Protein AF-A0A816EIJ2-F1 (afdb_monomer)

Sequence (255 aa):
MSIVKSSKNKDQILLSGYRYRRANESQIIWRCCRNDCASRSFYSPWFNSEKTYYYQATAQSNRIYTTGTVTLGSTTTDNYSYGNKLTDMDVPNIIYNSIYNGKLPNDPNSIYLMLSSPDVMESSSPGASFCSQYCGYHTYFSVGSTIYIYGFIENPLNCMDGCAVYNYNVSPNSDVGIDAMLSPIAHELVEAKSDPYLDAWGDSNGEENADKCAYTYGTLYRLSNGAHYNMVVGGSAYLIQRNWDANLQQCAVSA

Solvent-accessible surface area (backbone atoms only — not comparable to full-atom values): 14789 Å² total; per-residue (Å²): 140,67,67,54,59,74,78,82,99,52,55,42,55,20,51,75,87,42,49,30,35,43,90,63,80,38,47,27,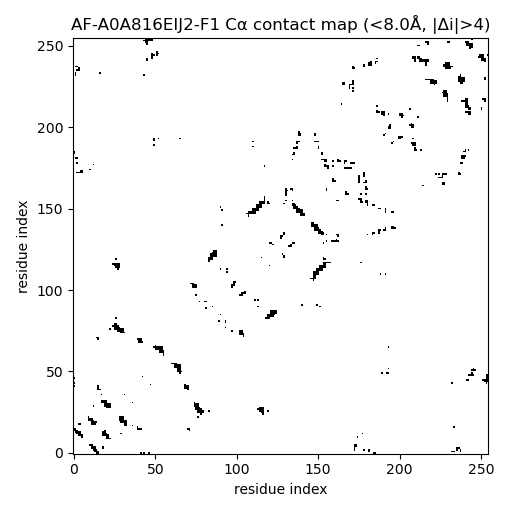57,40,39,74,74,58,102,70,79,72,94,48,80,62,84,52,37,50,70,42,28,59,55,53,45,59,51,54,96,43,100,86,46,73,74,48,54,50,76,89,62,83,60,83,77,75,63,50,67,44,80,44,90,71,51,54,60,34,43,85,64,46,58,60,47,56,51,49,52,33,30,76,72,64,55,30,76,89,54,63,90,45,75,50,73,46,34,38,21,65,78,36,43,78,75,53,61,94,88,58,45,80,41,78,74,36,50,44,47,54,49,63,52,72,60,91,94,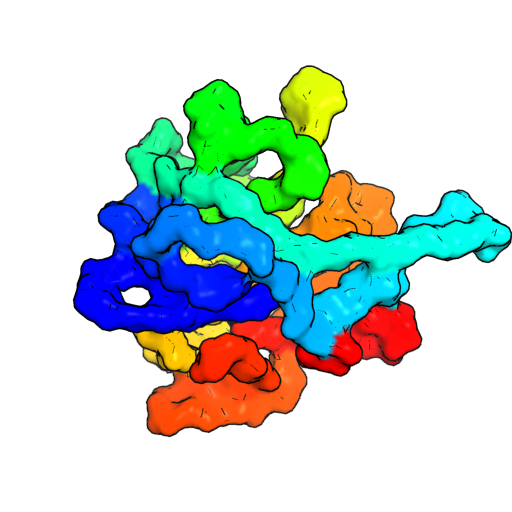45,55,38,29,31,31,44,34,48,28,36,62,86,38,29,79,52,47,34,90,77,36,62,89,34,40,72,44,82,40,40,32,63,53,32,36,49,28,38,62,47,33,37,58,52,30,50,64,58,24,48,73,83,80,72,51,57,49,101,86,65,45,34,49,25,60,78,15,58,95,38,50,81,68,75,47,68,49,98,83,66,15,50,24,53,51,74,57,98,95,37,66,33,56,47,49,17,33,39,24,74,82,77,73,45,67,32,70,59,91

Secondary structure (DSSP, 8-state):
-------SSS---EETTEEEE--SS-SS--EESSS---S-----GGGGGGGG-EE-SSTTSPPEE--S------------TT-SEE-TTHHHHHHHHHHHTTSS---TTSEEEEE--TT-EE---BTB-BTTTBSEEEEEEEETTEEEEEEEE--GGG-HHHH-SS-SS--SSS-HHHHHHHHHHHHHHHHHHH-TTSSS---TTS--TTGGGTT---S-EE-TTS-EESEEETTEEE----EEETTTTEEES--

Radius of gyration: 17.77 Å; Cα contacts (8 Å, |Δi|>4): 511; chains: 1; bounding box: 37×40×55 Å

Structure (mmCIF, N/CA/C/O backbone):
data_AF-A0A816EIJ2-F1
#
_entry.id   AF-A0A816EIJ2-F1
#
loop_
_atom_site.group_PDB
_atom_site.id
_atom_site.type_symbol
_atom_site.label_atom_id
_atom_site.label_alt_id
_atom_site.label_comp_id
_atom_site.label_asym_id
_atom_site.label_entity_id
_atom_site.label_seq_id
_atom_site.pdbx_PDB_ins_code
_atom_site.Cartn_x
_atom_site.Cartn_y
_atom_site.Cartn_z
_atom_site.occupancy
_atom_site.B_iso_or_equiv
_atom_site.auth_seq_id
_atom_site.auth_comp_id
_atom_site.auth_asym_id
_atom_site.auth_atom_id
_atom_site.pdbx_PDB_model_num
ATOM 1 N N . MET A 1 1 ? -2.430 -9.657 -3.164 1.00 33.22 1 MET A N 1
ATOM 2 C CA . MET A 1 1 ? -2.378 -8.459 -4.028 1.00 33.22 1 MET A CA 1
ATOM 3 C C . MET A 1 1 ? -1.547 -8.765 -5.285 1.00 33.22 1 MET A C 1
ATOM 5 O O . MET A 1 1 ? -0.550 -9.469 -5.149 1.00 33.22 1 MET A O 1
ATOM 9 N N . SER A 1 2 ? -1.989 -8.376 -6.502 1.00 28.03 2 SER A N 1
ATOM 10 C CA . SER A 1 2 ? -1.277 -8.595 -7.799 1.00 28.03 2 SER A CA 1
ATOM 11 C C . SER A 1 2 ? -1.881 -7.770 -8.978 1.00 28.03 2 SER A C 1
ATOM 13 O O . SER A 1 2 ? -3.105 -7.729 -9.078 1.00 28.03 2 SER A O 1
ATOM 15 N N . ILE A 1 3 ? -1.061 -7.153 -9.856 1.00 33.41 3 ILE A N 1
ATOM 16 C CA . ILE A 1 3 ? -1.369 -5.995 -10.748 1.00 33.41 3 ILE A CA 1
ATOM 17 C C . ILE A 1 3 ? -0.815 -6.020 -12.239 1.00 33.41 3 ILE A C 1
ATOM 19 O O . ILE A 1 3 ? 0.353 -5.710 -12.440 1.00 33.41 3 ILE A O 1
ATOM 23 N N . VAL A 1 4 ? -1.614 -6.328 -13.303 1.00 30.81 4 VAL A N 1
ATOM 24 C CA . VAL A 1 4 ? -1.246 -6.467 -14.776 1.00 30.81 4 VAL A CA 1
ATOM 25 C C . VAL A 1 4 ? -2.440 -6.364 -15.780 1.00 30.81 4 VAL A C 1
ATOM 27 O O . VAL A 1 4 ? -3.459 -6.980 -15.504 1.00 30.81 4 VAL A O 1
ATOM 30 N N . LYS A 1 5 ? -2.465 -5.787 -17.013 1.00 32.25 5 LYS A N 1
ATOM 31 C CA . LYS A 1 5 ? -1.505 -5.120 -17.944 1.00 32.25 5 LYS A CA 1
ATOM 32 C C . LYS A 1 5 ? -2.216 -4.252 -19.023 1.00 32.25 5 LYS A C 1
ATOM 34 O O . LYS A 1 5 ? -3.275 -4.639 -19.511 1.00 32.25 5 LYS A O 1
ATOM 39 N N . SER A 1 6 ? -1.466 -3.282 -19.569 1.00 31.02 6 SER A N 1
ATOM 40 C CA . SER A 1 6 ? -1.233 -2.976 -21.011 1.00 31.02 6 SER A CA 1
ATOM 41 C C . SER A 1 6 ? -2.340 -2.556 -22.016 1.00 31.02 6 SER A C 1
ATOM 43 O O . SER A 1 6 ? -3.449 -3.085 -22.101 1.00 31.02 6 SER A O 1
ATOM 45 N N . SER A 1 7 ? -1.853 -1.732 -22.960 1.00 27.52 7 SER A N 1
ATOM 46 C CA . SER A 1 7 ? -2.254 -1.502 -24.362 1.00 27.52 7 SER A CA 1
ATOM 47 C C . SER A 1 7 ? -3.155 -0.291 -24.672 1.00 27.52 7 SER A C 1
ATOM 49 O O . SER A 1 7 ? -4.278 -0.168 -24.187 1.00 27.52 7 SER A O 1
ATOM 51 N N . LYS A 1 8 ? -2.634 0.569 -25.570 1.00 27.36 8 LYS A N 1
ATOM 52 C CA . LYS A 1 8 ? -3.180 1.848 -26.081 1.00 27.36 8 LYS A CA 1
ATOM 53 C C . LYS A 1 8 ? -3.256 3.005 -25.064 1.00 27.36 8 LYS A C 1
ATOM 55 O O . LYS A 1 8 ? -4.342 3.422 -24.675 1.00 27.36 8 LYS A O 1
ATOM 60 N N . ASN A 1 9 ? -2.086 3.561 -24.736 1.00 31.16 9 ASN A N 1
ATOM 61 C CA . ASN A 1 9 ? -1.853 4.925 -24.219 1.00 31.16 9 ASN A CA 1
ATOM 62 C C . ASN A 1 9 ? -2.719 5.397 -23.028 1.00 31.16 9 ASN A C 1
ATOM 64 O O . ASN A 1 9 ? -3.000 6.589 -22.926 1.00 31.16 9 ASN A O 1
ATOM 68 N N . LYS A 1 10 ? -3.146 4.488 -22.143 1.00 32.62 10 LYS A N 1
ATOM 69 C CA . LYS A 1 10 ? -3.688 4.808 -20.813 1.00 32.62 10 LYS A CA 1
ATOM 70 C C . LYS A 1 10 ? -3.291 3.722 -19.822 1.00 32.62 10 LYS A C 1
ATOM 72 O O . LYS A 1 10 ? -3.520 2.542 -20.103 1.00 32.62 10 LYS A O 1
ATOM 77 N N . ASP A 1 11 ? -2.733 4.152 -18.699 1.00 37.25 11 ASP A N 1
ATOM 78 C CA . ASP A 1 11 ? -2.045 3.338 -17.688 1.00 37.25 11 ASP A CA 1
ATOM 79 C C . ASP A 1 11 ? -3.054 2.491 -16.884 1.00 37.25 11 ASP A C 1
ATOM 81 O O . ASP A 1 11 ? -4.215 2.891 -16.742 1.00 37.25 11 ASP A O 1
ATOM 85 N N . GLN A 1 12 ? -2.685 1.281 -16.434 1.00 36.72 12 GLN A N 1
ATOM 86 C CA . GLN A 1 12 ? -3.653 0.279 -15.932 1.00 36.72 12 GLN A CA 1
ATOM 87 C C . GLN A 1 12 ? -3.086 -0.612 -14.822 1.00 36.72 12 GLN A C 1
ATOM 89 O O . GLN A 1 12 ? -2.250 -1.473 -15.090 1.00 36.72 12 GLN A O 1
ATOM 94 N N . ILE A 1 13 ? -3.655 -0.512 -13.619 1.00 36.88 13 ILE A N 1
ATOM 95 C CA . ILE A 1 13 ? -3.608 -1.587 -12.621 1.00 36.88 13 ILE A CA 1
ATOM 96 C C . ILE A 1 13 ? -4.619 -2.697 -12.966 1.00 36.88 13 ILE A C 1
ATOM 98 O O . ILE A 1 13 ? -5.557 -2.513 -13.751 1.00 36.88 13 ILE A O 1
ATOM 102 N N . LEU A 1 14 ? -4.421 -3.869 -12.364 1.00 33.88 14 LEU A N 1
ATOM 103 C CA . LEU A 1 14 ? -5.414 -4.935 -12.238 1.00 33.88 14 LEU A CA 1
ATOM 104 C C . LEU A 1 14 ? -5.510 -5.332 -10.766 1.00 33.88 14 LEU A C 1
ATOM 106 O O . LEU A 1 14 ? -4.524 -5.274 -10.045 1.00 33.88 14 LEU A O 1
ATOM 110 N N . LEU A 1 15 ? -6.689 -5.736 -10.320 1.00 39.69 15 LEU A N 1
ATOM 111 C CA . LEU A 1 15 ? -6.923 -6.215 -8.961 1.00 39.69 15 LEU A CA 1
ATOM 112 C C . LEU A 1 15 ? -8.094 -7.197 -9.003 1.00 39.69 15 LEU A C 1
ATOM 114 O O . LEU A 1 15 ? -9.055 -6.985 -9.740 1.00 39.69 15 LEU A O 1
ATOM 118 N N . SER A 1 16 ? -7.971 -8.329 -8.307 1.00 39.06 16 SER A N 1
ATOM 119 C CA . SER A 1 16 ? -8.953 -9.432 -8.303 1.00 39.06 16 SER A CA 1
ATOM 120 C C . SER A 1 16 ? -9.415 -9.934 -9.690 1.00 39.06 16 SER A C 1
ATOM 122 O O . SER A 1 16 ? -10.470 -10.552 -9.812 1.00 39.06 16 SER A O 1
ATOM 124 N N . GLY A 1 17 ? -8.616 -9.720 -10.745 1.00 31.12 17 GLY A N 1
ATOM 125 C CA . GLY A 1 17 ? -8.939 -10.094 -12.131 1.00 31.12 17 GLY A CA 1
ATOM 126 C C . GLY A 1 17 ? -9.635 -9.004 -12.959 1.00 31.12 17 GLY A C 1
ATOM 127 O O . GLY A 1 17 ? -9.883 -9.209 -14.149 1.00 31.12 17 GLY A O 1
ATOM 128 N N . TYR A 1 18 ? -9.911 -7.837 -12.377 1.00 32.75 18 TYR A N 1
ATOM 129 C CA . TYR A 1 18 ? -10.498 -6.688 -13.067 1.00 32.75 18 TYR A CA 1
ATOM 130 C C . TYR A 1 18 ? -9.418 -5.778 -13.637 1.00 32.75 18 TYR A C 1
ATOM 132 O O . TYR A 1 18 ? -8.434 -5.494 -12.965 1.00 32.75 18 TYR A O 1
ATOM 140 N N . ARG A 1 19 ? -9.604 -5.287 -14.865 1.00 34.75 19 ARG A N 1
ATOM 141 C CA . ARG A 1 19 ? -8.730 -4.259 -15.457 1.00 34.75 19 ARG A CA 1
ATOM 142 C C . ARG A 1 19 ? -9.194 -2.882 -14.998 1.00 34.75 19 ARG A C 1
ATOM 144 O O . ARG A 1 19 ? -10.401 -2.633 -14.975 1.00 34.75 19 ARG A O 1
ATOM 151 N N . TYR A 1 20 ? -8.262 -1.979 -14.726 1.00 40.97 20 TYR A N 1
ATOM 152 C CA . TYR A 1 20 ? -8.542 -0.580 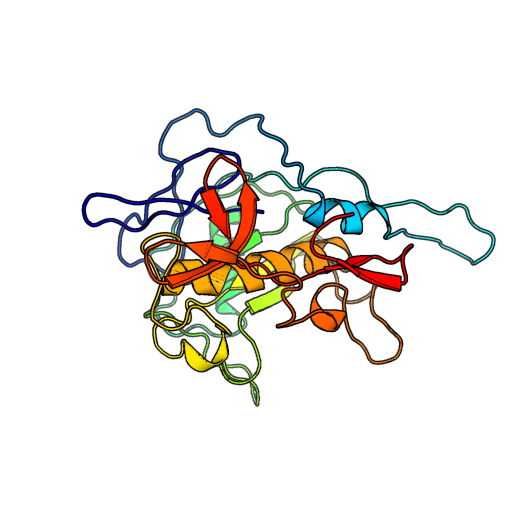-14.402 1.00 40.97 20 TYR A CA 1
ATOM 153 C C . TYR A 1 20 ? -7.933 0.337 -15.465 1.00 40.97 20 TYR A C 1
ATOM 155 O O . TYR A 1 20 ? -7.180 -0.120 -16.319 1.00 40.97 20 TYR A O 1
ATOM 163 N N . ARG A 1 21 ? -8.271 1.629 -15.453 1.00 35.81 21 ARG A N 1
ATOM 164 C CA . ARG A 1 21 ? -7.586 2.647 -16.268 1.00 35.81 21 ARG A CA 1
ATOM 165 C C . ARG A 1 21 ? -7.344 3.919 -15.474 1.00 35.81 21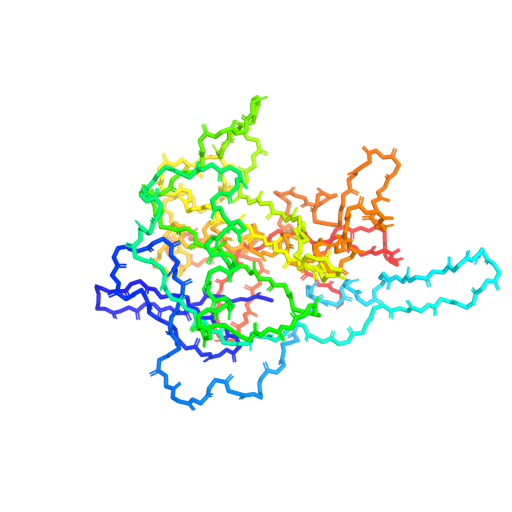 ARG A C 1
ATOM 167 O O . ARG A 1 21 ? -8.228 4.348 -14.732 1.00 35.81 21 ARG A O 1
ATOM 174 N N . ARG A 1 22 ? -6.205 4.556 -15.737 1.00 38.31 22 ARG A N 1
ATOM 175 C CA . ARG A 1 22 ? -5.971 5.976 -15.495 1.00 38.31 22 ARG A CA 1
ATOM 176 C C . ARG A 1 22 ? -6.981 6.783 -16.306 1.00 38.31 22 ARG A C 1
ATOM 178 O O . ARG A 1 22 ? -7.091 6.625 -17.526 1.00 38.31 22 ARG A O 1
ATOM 185 N N . ALA A 1 23 ? -7.774 7.601 -15.621 1.00 35.19 23 ALA A N 1
ATOM 186 C CA . ALA A 1 23 ? -8.773 8.442 -16.267 1.00 35.19 23 ALA A CA 1
ATOM 187 C C . ALA A 1 23 ? -8.084 9.572 -17.060 1.00 35.19 23 ALA A C 1
ATOM 189 O O . ALA A 1 23 ? -8.325 9.739 -18.265 1.00 35.19 23 ALA A O 1
ATOM 190 N N . ASN A 1 24 ? -7.174 10.264 -16.378 1.00 42.91 24 ASN A N 1
ATOM 191 C CA . ASN A 1 24 ? -6.419 11.455 -16.760 1.00 42.91 24 ASN A CA 1
ATOM 192 C C . ASN A 1 24 ? -5.203 11.581 -15.813 1.00 42.91 24 ASN A C 1
ATOM 194 O O . ASN A 1 24 ? -4.846 10.602 -15.165 1.00 42.91 24 ASN A O 1
ATOM 198 N N . GLU A 1 25 ? -4.514 12.721 -15.768 1.00 38.66 25 GLU A N 1
ATOM 199 C CA . GLU A 1 25 ? -3.216 12.797 -15.076 1.00 38.66 25 GLU A CA 1
ATOM 200 C C . GLU A 1 25 ? -3.330 12.598 -13.547 1.00 38.66 25 GLU A C 1
ATOM 202 O O . GLU A 1 25 ? -2.575 11.782 -13.028 1.00 38.66 25 GLU A O 1
ATOM 207 N N . SER A 1 26 ? -4.362 13.196 -12.931 1.00 34.78 26 SER A N 1
ATOM 208 C CA . SER A 1 26 ? -5.068 12.912 -11.653 1.00 34.78 26 SER A CA 1
ATOM 209 C C . SER A 1 26 ? -4.385 12.127 -10.509 1.00 34.78 26 SER A C 1
ATOM 211 O O . SER A 1 26 ? -4.053 10.951 -10.665 1.00 34.78 26 SER A O 1
ATOM 213 N N . GLN A 1 27 ? -4.414 12.709 -9.299 1.00 34.19 27 GLN A N 1
ATOM 214 C CA . GLN A 1 27 ? -3.783 12.210 -8.060 1.00 34.19 27 GLN A CA 1
ATOM 215 C C . GLN A 1 27 ? -4.325 10.903 -7.469 1.00 34.19 27 GLN A C 1
ATOM 217 O O . GLN A 1 27 ? -3.671 10.337 -6.600 1.00 34.19 27 GLN A O 1
ATOM 222 N N . ILE A 1 28 ? -5.527 10.462 -7.852 1.00 40.12 28 ILE A N 1
ATOM 223 C CA . ILE A 1 28 ? -6.025 9.135 -7.466 1.00 40.12 28 ILE A CA 1
ATOM 224 C C . ILE A 1 28 ? -6.382 8.370 -8.725 1.00 40.12 28 ILE A C 1
ATOM 226 O O . ILE A 1 28 ? -7.362 8.655 -9.419 1.00 40.12 28 ILE A O 1
ATOM 230 N N . ILE A 1 29 ? -5.607 7.335 -8.975 1.00 38.56 29 ILE A N 1
ATOM 231 C CA . ILE A 1 29 ? -5.957 6.268 -9.897 1.00 38.56 29 ILE A CA 1
ATOM 232 C C . ILE A 1 29 ? -6.716 5.231 -9.033 1.00 38.56 29 ILE A C 1
ATOM 234 O O . ILE A 1 29 ? -6.286 4.928 -7.927 1.00 38.56 29 ILE A O 1
ATOM 238 N N . TRP A 1 30 ? -7.945 4.802 -9.354 1.00 41.62 30 TRP A N 1
ATOM 239 C CA . TRP A 1 30 ? -8.303 3.865 -10.431 1.00 41.62 30 TRP A CA 1
ATOM 240 C C . TRP A 1 30 ? -9.802 3.888 -10.781 1.00 41.62 30 TRP A C 1
ATOM 242 O O . TRP A 1 30 ? -10.650 4.245 -9.967 1.00 41.62 30 TRP A O 1
ATOM 252 N N . ARG A 1 31 ? -10.164 3.352 -11.958 1.00 35.91 31 ARG A N 1
ATOM 253 C CA . ARG A 1 31 ? -11.560 3.053 -12.340 1.00 35.91 31 ARG A CA 1
ATOM 254 C C . ARG A 1 31 ? -11.707 1.665 -12.970 1.00 35.91 31 ARG A C 1
ATOM 256 O O . ARG A 1 31 ? -11.020 1.376 -13.948 1.00 35.91 31 ARG A O 1
ATOM 263 N N . CYS A 1 32 ? -12.621 0.838 -12.450 1.00 36.88 32 CYS A N 1
ATOM 264 C CA . CYS A 1 32 ? -12.919 -0.507 -12.972 1.00 36.88 32 CYS A CA 1
ATOM 265 C C . CYS A 1 32 ? -13.418 -0.453 -14.435 1.00 36.88 32 CYS A C 1
ATOM 267 O O . CYS A 1 32 ? -14.260 0.377 -14.783 1.00 36.88 32 CYS A O 1
ATOM 269 N N . CYS A 1 33 ? -12.912 -1.329 -15.313 1.00 36.66 33 CYS A N 1
ATOM 270 C CA . CYS A 1 33 ? -13.207 -1.289 -16.756 1.00 36.66 33 CYS A CA 1
ATOM 271 C C . CYS A 1 33 ? -14.605 -1.795 -17.164 1.00 36.66 33 CYS A C 1
ATOM 273 O O . CYS A 1 33 ? -14.967 -1.641 -18.332 1.00 36.66 33 CYS A O 1
ATOM 275 N N . ARG A 1 34 ? -15.363 -2.441 -16.266 1.00 37.28 34 ARG A N 1
ATOM 276 C CA . ARG A 1 34 ? -16.728 -2.955 -16.505 1.00 37.28 34 ARG A CA 1
ATOM 277 C C . ARG A 1 34 ? -17.549 -2.928 -15.212 1.00 37.28 34 ARG A C 1
ATOM 279 O O . ARG A 1 34 ? -16.979 -2.898 -14.129 1.00 37.28 34 ARG A O 1
ATOM 286 N N . ASN A 1 35 ? -18.873 -3.003 -15.336 1.00 36.06 35 ASN A N 1
ATOM 287 C CA . ASN A 1 35 ? -19.852 -2.894 -14.241 1.00 36.06 35 ASN A CA 1
ATOM 288 C C . ASN A 1 35 ? -19.893 -4.110 -13.282 1.00 36.06 35 ASN A C 1
ATOM 290 O O . ASN A 1 35 ? -20.910 -4.342 -12.641 1.00 36.06 35 ASN A O 1
ATOM 294 N N . ASP A 1 36 ? -18.832 -4.915 -13.227 1.00 38.28 36 ASP A N 1
ATOM 295 C CA . ASP A 1 36 ? -18.862 -6.303 -12.743 1.00 38.28 36 ASP A CA 1
ATOM 296 C C . ASP A 1 36 ? -17.703 -6.583 -11.766 1.00 38.28 36 ASP A C 1
ATOM 298 O O . ASP A 1 36 ? -17.109 -7.655 -11.756 1.00 38.28 36 ASP A O 1
ATOM 302 N N . CYS A 1 37 ? -17.322 -5.568 -10.979 1.00 42.53 37 CYS A N 1
ATOM 303 C CA . CYS A 1 37 ? -16.199 -5.622 -10.032 1.00 42.53 37 CYS A CA 1
ATOM 304 C C . CYS A 1 37 ? -16.524 -6.382 -8.715 1.00 42.53 37 CYS A C 1
ATOM 306 O O . CYS A 1 37 ? -15.693 -6.440 -7.810 1.00 42.53 37 CYS A O 1
ATOM 308 N N . ALA A 1 38 ? -17.717 -6.973 -8.579 1.00 32.53 38 ALA A N 1
ATOM 309 C CA . ALA A 1 38 ? -18.171 -7.640 -7.357 1.00 32.53 38 ALA A CA 1
ATOM 310 C C . ALA A 1 38 ? -17.706 -9.111 -7.249 1.00 32.53 38 ALA A C 1
ATOM 312 O O . ALA A 1 38 ? -17.567 -9.816 -8.242 1.00 32.53 38 ALA A O 1
ATOM 313 N N . SER A 1 39 ? -17.556 -9.621 -6.020 1.00 33.69 39 SER A N 1
ATOM 314 C CA . SER A 1 39 ? -17.414 -11.061 -5.698 1.00 33.69 39 SER A CA 1
ATOM 315 C C . SER A 1 39 ? -16.170 -11.819 -6.222 1.00 33.69 39 SER A C 1
ATOM 317 O O . SER A 1 39 ? -16.268 -12.952 -6.691 1.00 33.69 39 SER A O 1
ATOM 319 N N . ARG A 1 40 ? -14.959 -11.256 -6.066 1.00 36.62 40 ARG A N 1
ATOM 320 C CA . ARG A 1 40 ? -13.696 -12.017 -6.225 1.00 36.62 40 ARG A CA 1
ATOM 321 C C . ARG A 1 40 ? -12.746 -11.845 -5.036 1.00 36.62 40 ARG A C 1
ATOM 323 O O . ARG A 1 40 ? -11.915 -10.936 -5.016 1.00 36.62 40 ARG A O 1
ATOM 330 N N . SER A 1 41 ? -12.870 -12.755 -4.068 1.00 36.72 41 SER A N 1
ATOM 331 C CA . SER A 1 41 ? -11.926 -12.925 -2.955 1.00 36.72 41 SER A CA 1
ATOM 332 C C . SER A 1 41 ? -10.542 -13.329 -3.460 1.00 36.72 41 SER A C 1
ATOM 334 O O . SER A 1 41 ? -10.415 -14.145 -4.374 1.00 36.72 41 SER A O 1
ATOM 336 N N . PHE A 1 42 ? -9.500 -12.766 -2.854 1.00 41.94 42 PHE A N 1
ATOM 337 C CA . PHE A 1 42 ? -8.117 -13.031 -3.232 1.00 41.94 42 PHE A CA 1
ATOM 338 C C . PHE A 1 42 ? -7.506 -14.143 -2.367 1.00 41.94 42 PHE A C 1
ATOM 340 O O . PHE A 1 42 ? -7.653 -14.137 -1.147 1.00 41.94 42 PHE A O 1
ATOM 347 N N . TYR A 1 43 ? -6.772 -15.066 -2.993 1.00 48.91 43 TYR A N 1
ATOM 348 C CA . TYR A 1 43 ? -5.965 -16.073 -2.303 1.00 48.91 43 TYR A CA 1
ATOM 349 C C . TYR A 1 43 ? -4.599 -16.160 -2.990 1.00 48.91 43 TYR A C 1
ATOM 351 O O . TYR A 1 43 ? -4.506 -16.545 -4.156 1.00 48.91 43 TYR A O 1
ATOM 359 N N . SER A 1 44 ? -3.534 -15.815 -2.272 1.00 63.62 44 SER A N 1
ATOM 360 C CA . SER A 1 44 ? -2.182 -16.272 -2.592 1.00 63.62 44 SER A CA 1
ATOM 361 C C . SER A 1 44 ? -1.512 -16.738 -1.302 1.00 63.62 44 SER A C 1
ATOM 363 O O . SER A 1 44 ? -1.838 -16.204 -0.240 1.00 63.62 44 SER A O 1
ATOM 365 N N . PRO A 1 45 ? -0.557 -17.677 -1.383 1.00 69.19 45 PRO A N 1
ATOM 366 C CA . PRO A 1 45 ? 0.276 -18.055 -0.246 1.00 69.19 45 PRO A CA 1
ATOM 367 C C . PRO A 1 45 ? 0.964 -16.867 0.444 1.00 69.19 45 PRO A C 1
ATOM 369 O O . PRO A 1 45 ? 1.130 -16.873 1.653 1.00 69.19 45 PRO A O 1
ATOM 372 N N . TRP A 1 46 ? 1.308 -15.807 -0.296 1.00 81.06 46 TRP A N 1
ATOM 373 C CA . TRP A 1 46 ? 1.857 -14.576 0.286 1.00 81.06 46 TRP A CA 1
ATOM 374 C C . TRP A 1 46 ? 0.920 -13.937 1.324 1.00 81.06 46 TRP A C 1
ATOM 376 O O . TRP A 1 46 ? 1.372 -13.526 2.377 1.00 81.06 46 TRP A O 1
ATOM 386 N N . PHE A 1 47 ? -0.393 -13.903 1.061 1.00 78.94 47 PHE A N 1
ATOM 387 C CA . PHE A 1 47 ? -1.395 -13.309 1.963 1.00 78.94 47 PHE A CA 1
ATOM 388 C C . PHE A 1 47 ? -1.947 -14.318 2.995 1.00 78.94 47 PHE A C 1
ATOM 390 O O . PHE A 1 47 ? -2.969 -14.068 3.636 1.00 78.94 47 PHE A O 1
ATOM 397 N N . ASN A 1 48 ? -1.325 -15.497 3.134 1.00 80.06 48 ASN A N 1
ATOM 398 C CA . ASN A 1 48 ? -1.654 -16.438 4.209 1.00 80.06 48 ASN A CA 1
ATOM 399 C C . ASN A 1 48 ? -0.920 -16.108 5.515 1.00 80.06 48 ASN A C 1
ATOM 401 O O . ASN A 1 48 ? -1.467 -16.433 6.568 1.00 80.06 48 ASN A O 1
ATOM 405 N N . SER A 1 49 ? 0.235 -15.429 5.455 1.00 83.12 49 SER A N 1
ATOM 406 C CA . SER A 1 49 ? 0.956 -14.890 6.623 1.00 83.12 49 SER A CA 1
ATOM 407 C C . SER A 1 49 ? 0.027 -14.111 7.557 1.00 83.12 49 SER A C 1
ATOM 409 O O . SER A 1 49 ? 0.056 -14.289 8.770 1.00 83.12 49 SER A O 1
ATOM 411 N N . GLU A 1 50 ? -0.908 -13.358 6.982 1.00 83.12 50 GLU A N 1
ATOM 412 C CA . GLU A 1 50 ? -1.931 -12.589 7.690 1.00 83.12 50 GLU A CA 1
ATOM 413 C C . GLU A 1 50 ? -2.752 -13.393 8.700 1.00 83.12 50 GLU A C 1
ATOM 415 O O . GLU A 1 50 ? -3.200 -12.873 9.721 1.00 83.12 50 GLU A O 1
ATOM 420 N N . LYS A 1 51 ? -2.963 -14.683 8.423 1.00 83.75 51 LYS A N 1
ATOM 421 C CA . LYS A 1 51 ? -3.729 -15.600 9.278 1.00 83.75 51 LYS A CA 1
ATOM 422 C C . LYS A 1 51 ? -2.909 -16.106 10.470 1.00 83.75 51 LYS A C 1
ATOM 424 O O . LYS A 1 51 ? -3.441 -16.849 11.290 1.00 83.75 51 LYS A O 1
ATOM 429 N N . THR A 1 52 ? -1.625 -15.749 10.551 1.00 86.50 52 THR A N 1
ATOM 430 C CA . THR A 1 52 ? -0.737 -16.089 11.671 1.00 86.50 52 THR A CA 1
ATOM 431 C C . THR A 1 52 ? -0.807 -15.061 12.800 1.00 86.50 52 THR A C 1
ATOM 433 O O . THR A 1 52 ? -0.606 -15.432 13.956 1.00 86.50 52 THR A O 1
ATOM 436 N N . TYR A 1 53 ? -1.193 -13.815 12.501 1.00 85.44 53 TYR A N 1
ATOM 437 C CA . TYR A 1 53 ? -1.445 -12.768 13.495 1.00 85.44 53 TYR A CA 1
ATOM 438 C C . TYR A 1 53 ? -2.748 -13.008 14.261 1.00 85.44 53 TYR A C 1
ATOM 440 O O . TYR A 1 53 ? -3.720 -13.557 13.730 1.00 85.44 53 TYR A O 1
ATOM 448 N N . TYR A 1 54 ? -2.769 -12.597 15.529 1.00 84.12 54 TYR A N 1
ATOM 449 C CA . TYR A 1 54 ? -3.902 -12.781 16.429 1.00 84.12 54 TYR A CA 1
ATOM 450 C C . TYR A 1 54 ? -3.933 -11.729 17.539 1.00 84.12 54 TYR A C 1
ATOM 452 O O . TYR A 1 54 ? -2.894 -11.296 18.029 1.00 84.12 54 TYR A O 1
ATOM 460 N N . TYR A 1 55 ? -5.135 -11.411 18.017 1.00 81.31 55 TYR A N 1
ATOM 461 C CA . TYR A 1 55 ? -5.336 -10.733 19.295 1.00 81.31 55 TYR A CA 1
ATOM 462 C C . TYR A 1 55 ? -5.358 -11.749 20.450 1.00 81.31 55 TYR A C 1
ATOM 464 O O . TYR A 1 55 ? -5.923 -12.841 20.319 1.00 81.31 55 TYR A O 1
ATOM 472 N N . GLN A 1 56 ? -4.768 -11.403 21.598 1.00 81.00 56 GLN A N 1
ATOM 473 C CA . GLN A 1 56 ? -4.809 -12.220 22.815 1.00 81.00 56 GLN A CA 1
ATOM 474 C C . GLN A 1 56 ? -4.746 -11.317 24.062 1.00 81.00 56 GLN A C 1
ATOM 476 O O . GLN A 1 56 ? -3.691 -10.796 24.398 1.00 81.00 56 GLN A O 1
ATOM 481 N N . ALA A 1 57 ? -5.873 -11.140 24.764 1.00 77.31 57 ALA A N 1
ATOM 482 C CA . ALA A 1 57 ? -5.996 -10.162 25.860 1.00 77.31 57 ALA A CA 1
ATOM 483 C C . ALA A 1 57 ? -5.045 -10.398 27.054 1.00 77.31 57 ALA A C 1
ATOM 485 O O . ALA A 1 57 ? -4.643 -9.458 27.731 1.00 77.31 57 ALA A O 1
ATOM 486 N N . THR A 1 58 ? -4.700 -11.658 27.329 1.00 85.94 58 THR A N 1
ATOM 487 C CA . THR A 1 58 ? -3.666 -12.073 28.291 1.00 85.94 58 THR A CA 1
ATOM 488 C C . THR A 1 58 ? -2.990 -13.342 27.775 1.00 85.94 58 THR A C 1
ATOM 490 O O . THR A 1 58 ? -3.581 -14.059 26.968 1.00 85.94 58 THR A O 1
ATOM 493 N N . ALA A 1 59 ? -1.808 -13.700 28.284 1.00 86.62 59 ALA A N 1
ATOM 494 C CA . ALA A 1 59 ? -1.105 -14.927 27.883 1.00 86.62 59 ALA A CA 1
ATOM 495 C C . ALA A 1 59 ? -1.920 -16.229 28.086 1.00 86.62 59 ALA A C 1
ATOM 497 O O . ALA A 1 59 ? -1.616 -17.247 27.464 1.00 86.62 59 ALA A O 1
ATOM 498 N N . GLN A 1 60 ? -2.955 -16.203 28.935 1.00 92.69 60 GLN A N 1
ATOM 499 C CA . GLN A 1 60 ? -3.867 -17.318 29.220 1.00 92.69 60 GLN A CA 1
ATOM 500 C C . GLN A 1 60 ? -5.198 -17.236 28.450 1.00 92.69 60 GLN A C 1
ATOM 502 O O . GLN A 1 60 ? -5.985 -18.181 28.484 1.00 92.69 60 GLN A O 1
ATOM 507 N N . SER A 1 61 ? -5.482 -16.125 27.764 1.00 92.06 61 SER A N 1
ATOM 508 C CA . SER A 1 61 ? -6.684 -15.967 26.939 1.00 92.06 61 SER A CA 1
ATOM 509 C C . SER A 1 61 ? -6.583 -16.771 25.641 1.00 92.06 61 SER A C 1
ATOM 511 O O . SER A 1 61 ? -5.490 -17.001 25.126 1.00 92.06 61 SER A O 1
ATOM 513 N N . ASN A 1 62 ? -7.724 -17.150 25.062 1.00 92.25 62 ASN A N 1
ATOM 514 C CA . ASN A 1 62 ? -7.753 -17.732 23.719 1.00 92.25 62 ASN A CA 1
ATOM 515 C C . ASN A 1 62 ? -7.234 -16.722 22.681 1.00 92.25 62 ASN A C 1
ATOM 517 O O . ASN A 1 62 ? -7.550 -15.534 22.758 1.00 92.25 62 ASN A O 1
ATOM 521 N N . ARG A 1 63 ? -6.475 -17.207 21.693 1.00 89.19 63 ARG A N 1
ATOM 522 C CA . ARG A 1 63 ? -6.035 -16.410 20.540 1.00 89.19 63 ARG A CA 1
ATOM 523 C C . ARG A 1 63 ? -7.191 -16.210 19.562 1.00 89.19 63 ARG A C 1
ATOM 525 O O . ARG A 1 63 ? -7.822 -17.184 19.151 1.00 89.19 63 ARG A O 1
ATOM 532 N N . ILE A 1 64 ? -7.427 -14.967 19.157 1.00 83.25 64 ILE A N 1
ATOM 533 C CA . ILE A 1 64 ? -8.393 -14.591 18.122 1.00 83.25 64 ILE A CA 1
ATOM 534 C C . ILE A 1 64 ? -7.589 -14.187 16.883 1.00 83.25 64 ILE A C 1
ATOM 536 O O . ILE A 1 64 ? -7.132 -13.052 16.777 1.00 83.25 64 ILE A O 1
ATOM 540 N N . TYR A 1 65 ? -7.350 -15.144 15.985 1.00 81.06 65 TYR A N 1
ATOM 541 C CA . TYR A 1 65 ? -6.588 -14.925 14.748 1.00 81.06 65 TYR A CA 1
ATOM 542 C C . TYR A 1 65 ? -7.298 -13.953 13.800 1.00 81.06 65 TYR A C 1
ATOM 544 O O . TYR A 1 65 ? -8.533 -13.913 13.772 1.00 81.06 65 TYR A O 1
ATOM 552 N N . THR A 1 66 ? -6.541 -13.202 12.988 1.00 74.06 66 THR A N 1
ATOM 553 C CA . THR A 1 66 ? -7.166 -12.393 11.929 1.00 74.06 66 THR A CA 1
ATOM 554 C C . THR A 1 66 ? -7.877 -13.310 10.935 1.00 74.06 66 THR A C 1
ATOM 556 O O . THR A 1 66 ? -7.425 -14.415 10.619 1.00 74.06 66 THR A O 1
ATOM 559 N N . THR A 1 67 ? -9.022 -12.860 10.432 1.00 68.44 67 THR A N 1
ATOM 560 C CA . THR A 1 67 ? -9.822 -13.610 9.459 1.00 68.44 67 THR A CA 1
ATOM 561 C C . THR A 1 67 ? -10.174 -12.728 8.263 1.00 68.44 67 THR A C 1
ATOM 563 O O . THR A 1 67 ? -9.799 -11.558 8.200 1.00 68.44 67 THR A O 1
ATOM 566 N N . GLY A 1 68 ? -10.849 -13.310 7.271 1.00 59.34 68 GLY A N 1
ATOM 567 C CA . GLY A 1 68 ? -11.242 -12.605 6.055 1.00 59.34 68 GLY A CA 1
ATOM 568 C C . GLY A 1 68 ? -10.109 -12.382 5.046 1.00 59.34 68 GLY A C 1
ATOM 569 O O . GLY A 1 68 ? -8.917 -12.543 5.320 1.00 59.34 68 GLY A O 1
ATOM 570 N N . THR A 1 69 ? -10.518 -12.022 3.833 1.00 63.75 69 THR A N 1
ATOM 571 C CA . THR A 1 69 ? -9.642 -11.596 2.734 1.00 63.75 69 THR A CA 1
ATOM 572 C C . THR A 1 69 ? -9.897 -10.125 2.464 1.00 63.75 69 THR A C 1
ATOM 574 O O . THR A 1 69 ? -11.063 -9.760 2.316 1.00 63.75 69 THR A O 1
ATOM 577 N N . VAL A 1 70 ? -8.855 -9.310 2.289 1.00 63.62 70 VAL A N 1
ATOM 578 C CA . VAL A 1 70 ? -9.047 -7.966 1.730 1.00 63.62 70 VAL A CA 1
ATOM 579 C C . VAL A 1 70 ? -9.627 -8.098 0.318 1.00 63.62 70 VAL A C 1
ATOM 581 O O . VAL A 1 70 ? -9.103 -8.828 -0.530 1.00 63.62 70 VAL A O 1
ATOM 584 N N . THR A 1 71 ? -10.726 -7.393 0.075 1.00 67.06 71 THR A N 1
ATOM 585 C CA . THR A 1 71 ? -11.391 -7.265 -1.225 1.00 67.06 71 THR A CA 1
ATOM 586 C C . THR A 1 71 ? -11.535 -5.793 -1.557 1.00 67.06 71 THR A C 1
ATOM 588 O O . THR A 1 71 ? -11.912 -5.014 -0.688 1.00 67.06 71 THR A O 1
ATOM 591 N N . LEU A 1 72 ? -11.285 -5.408 -2.809 1.00 66.25 72 LEU A N 1
ATOM 592 C CA . LEU A 1 72 ? -11.494 -4.027 -3.232 1.00 66.25 72 LEU A CA 1
ATOM 593 C C . LEU A 1 72 ? -12.980 -3.640 -3.134 1.00 66.25 72 LEU A C 1
ATOM 595 O O . LEU A 1 72 ? -13.837 -4.360 -3.649 1.00 66.25 72 LEU A O 1
ATOM 599 N N . GLY A 1 73 ? -13.255 -2.488 -2.518 1.00 66.50 73 GLY A N 1
ATOM 600 C CA . GLY A 1 73 ? -14.561 -1.827 -2.539 1.00 66.50 73 GLY A CA 1
ATOM 601 C C . GLY A 1 73 ? -14.773 -0.969 -3.795 1.00 66.50 73 GLY A C 1
ATOM 602 O O . GLY A 1 73 ? -14.384 -1.336 -4.906 1.00 66.50 73 GLY A O 1
ATOM 603 N N . SER A 1 74 ? -15.392 0.200 -3.628 1.00 74.81 74 SER A N 1
ATOM 604 C CA . SER A 1 74 ? -15.472 1.211 -4.693 1.00 74.81 74 SER A CA 1
ATOM 605 C C . SER A 1 74 ? -14.114 1.875 -4.936 1.00 74.81 74 SER A C 1
ATOM 607 O O . SER A 1 74 ? -13.276 1.935 -4.040 1.00 74.81 74 SER A O 1
ATOM 609 N N . THR A 1 75 ? -13.918 2.450 -6.125 1.00 76.44 75 THR A N 1
ATOM 610 C CA . THR A 1 75 ? -12.767 3.315 -6.422 1.00 76.44 75 THR A CA 1
ATOM 611 C C . THR A 1 75 ? -13.227 4.670 -6.947 1.00 76.44 75 THR A C 1
ATOM 613 O O . THR A 1 75 ? -14.274 4.782 -7.587 1.00 76.44 75 THR A O 1
ATOM 616 N N . THR A 1 76 ? -12.421 5.697 -6.693 1.00 76.50 76 THR A N 1
ATOM 617 C CA . THR A 1 76 ? -12.648 7.079 -7.125 1.00 76.50 76 THR A CA 1
ATOM 618 C C . THR A 1 76 ? -11.400 7.623 -7.823 1.00 76.50 76 THR A C 1
ATOM 620 O O . THR A 1 76 ? -10.336 7.009 -7.772 1.00 76.50 76 THR A O 1
ATOM 623 N N . THR A 1 77 ? -11.534 8.793 -8.443 1.00 78.88 77 THR A N 1
ATOM 624 C CA . THR A 1 77 ? -10.415 9.609 -8.915 1.00 78.88 77 THR A CA 1
ATOM 625 C C . THR A 1 77 ? -10.572 11.021 -8.368 1.00 78.88 77 THR A C 1
ATOM 627 O O . THR A 1 77 ? -11.662 11.595 -8.460 1.00 78.88 77 THR A O 1
ATOM 630 N N . ASP A 1 78 ? -9.487 11.591 -7.841 1.00 80.81 78 ASP A N 1
ATOM 631 C CA . ASP A 1 78 ? -9.412 13.016 -7.537 1.00 80.81 78 ASP A CA 1
ATOM 632 C C . ASP A 1 78 ? -8.518 13.768 -8.528 1.00 80.81 78 ASP A C 1
ATOM 634 O O . ASP A 1 78 ? -7.494 13.264 -8.991 1.00 80.81 78 ASP A O 1
ATOM 638 N N . ASN A 1 79 ? -8.955 14.972 -8.895 1.00 82.88 79 ASN A N 1
ATOM 639 C CA . ASN A 1 79 ? -8.420 15.753 -10.006 1.00 82.88 79 ASN A CA 1
ATOM 640 C C . ASN A 1 79 ? -7.643 16.974 -9.499 1.00 82.88 79 ASN A C 1
ATOM 642 O O . ASN A 1 79 ? -7.932 18.094 -9.909 1.00 82.88 79 ASN A O 1
ATOM 646 N N . TYR A 1 80 ? -6.664 16.739 -8.622 1.00 82.19 80 TYR A N 1
ATOM 647 C CA . TYR A 1 80 ? -5.818 17.778 -8.022 1.00 82.19 80 TYR A CA 1
ATOM 648 C C . TYR A 1 80 ? -6.591 18.775 -7.149 1.00 82.19 80 TYR A C 1
ATOM 650 O O . TYR A 1 80 ? -6.338 19.978 -7.212 1.00 82.19 80 TYR A O 1
ATOM 658 N N . SER A 1 81 ? -7.528 18.296 -6.321 1.00 87.31 81 SER A N 1
ATOM 659 C CA . SER A 1 81 ? -8.317 19.165 -5.429 1.00 87.31 81 SER A CA 1
ATOM 660 C C . SER A 1 81 ? -7.470 19.968 -4.432 1.00 87.31 81 SER A C 1
ATOM 662 O O . SER A 1 81 ? -7.884 21.062 -4.055 1.00 87.31 81 SER A O 1
ATOM 664 N N . TYR A 1 82 ? -6.270 19.483 -4.090 1.00 88.00 82 TYR A N 1
ATOM 665 C CA . TYR A 1 82 ? -5.272 20.178 -3.262 1.00 88.00 82 TYR A CA 1
ATOM 666 C C . TYR A 1 82 ? -3.988 20.540 -4.045 1.00 88.00 82 TYR A C 1
ATOM 668 O O . TYR A 1 82 ? -2.969 20.901 -3.466 1.00 88.00 82 TYR A O 1
ATOM 676 N N . GLY A 1 83 ? -4.020 20.482 -5.383 1.00 88.25 83 GLY A N 1
ATOM 677 C CA . GLY A 1 83 ? -2.824 20.640 -6.221 1.00 88.25 83 GLY A CA 1
ATOM 678 C C . GLY A 1 83 ? -1.882 19.430 -6.151 1.00 88.25 83 GLY A C 1
ATOM 679 O O . GLY A 1 83 ? -2.198 18.417 -5.539 1.00 88.25 83 GLY A O 1
ATOM 680 N N . ASN A 1 84 ? -0.723 19.500 -6.813 1.00 83.12 84 ASN A N 1
ATOM 681 C CA . ASN A 1 84 ? 0.213 18.368 -6.926 1.00 83.12 84 ASN A CA 1
ATOM 682 C C . ASN A 1 84 ? 1.320 18.333 -5.849 1.00 83.12 84 ASN A C 1
ATOM 684 O O . ASN A 1 84 ? 2.263 17.553 -5.963 1.00 83.12 84 ASN A O 1
ATOM 688 N N . LYS A 1 85 ? 1.213 19.172 -4.815 1.00 87.25 85 LYS A N 1
ATOM 689 C CA . LYS A 1 85 ? 2.084 19.158 -3.636 1.00 87.25 85 LYS A CA 1
ATOM 690 C C . LYS A 1 85 ? 1.208 19.039 -2.403 1.00 87.25 85 LYS A C 1
ATOM 692 O O . LYS A 1 85 ? 0.555 20.010 -2.037 1.00 87.25 85 LYS A O 1
ATOM 697 N N . LEU A 1 86 ? 1.157 17.842 -1.837 1.00 85.56 86 LEU A N 1
ATOM 698 C CA . LEU A 1 86 ? 0.301 17.529 -0.701 1.00 85.56 86 LEU A CA 1
ATOM 699 C C . LEU A 1 86 ? 1.024 17.817 0.616 1.00 85.56 86 LEU A C 1
ATOM 701 O O . LEU A 1 86 ? 2.256 17.728 0.701 1.00 85.56 86 LEU A O 1
ATOM 705 N N . THR A 1 87 ? 0.239 18.152 1.634 1.00 87.12 87 THR A N 1
ATOM 706 C CA . THR A 1 87 ? 0.640 18.079 3.038 1.00 87.12 87 THR A CA 1
ATOM 707 C C . THR A 1 87 ? 0.093 16.813 3.706 1.00 87.12 87 THR A C 1
ATOM 709 O O . THR A 1 87 ? -0.867 16.224 3.206 1.00 87.12 87 THR A O 1
ATOM 712 N N . ASP A 1 88 ? 0.634 16.451 4.874 1.00 82.88 88 ASP A N 1
ATOM 713 C CA . ASP A 1 88 ? 0.234 15.270 5.668 1.00 82.88 88 ASP A CA 1
ATOM 714 C C . ASP A 1 88 ? -1.281 15.269 5.990 1.00 82.88 88 ASP A C 1
ATOM 716 O O . ASP A 1 88 ? -1.894 14.230 6.219 1.00 82.88 88 ASP A O 1
ATOM 720 N N . MET A 1 89 ? -1.914 16.451 5.998 1.00 88.75 89 MET A N 1
ATOM 721 C CA . MET A 1 89 ? -3.356 16.616 6.208 1.00 88.75 89 MET A CA 1
ATOM 722 C C . MET A 1 89 ? -4.183 16.561 4.918 1.00 88.75 89 MET A C 1
ATOM 724 O O . MET A 1 89 ? -5.388 16.311 4.981 1.00 88.75 89 MET A O 1
ATOM 728 N N . ASP A 1 90 ? -3.589 16.788 3.747 1.00 90.88 90 ASP A N 1
ATOM 729 C CA . ASP A 1 90 ? -4.331 16.816 2.484 1.00 90.88 90 ASP A CA 1
ATOM 730 C C . ASP A 1 90 ? -4.717 15.409 2.024 1.00 90.88 90 ASP A C 1
ATOM 732 O O . ASP A 1 90 ? -5.825 15.221 1.528 1.00 90.88 90 ASP A O 1
ATOM 736 N N . VAL A 1 91 ? -3.875 14.399 2.269 1.00 88.69 91 VAL A N 1
ATOM 737 C CA . VAL A 1 91 ? -4.193 12.988 1.985 1.00 88.69 91 VAL A CA 1
ATOM 738 C C . VAL A 1 91 ? -5.462 12.516 2.731 1.00 88.69 91 VAL A C 1
ATOM 740 O O . VAL A 1 91 ? -6.429 12.135 2.056 1.00 88.69 91 VAL A O 1
ATOM 743 N N . PRO A 1 92 ? -5.565 12.593 4.078 1.00 91.81 92 PRO A N 1
ATOM 744 C CA . PRO A 1 92 ? -6.792 12.215 4.783 1.00 91.81 92 PRO A CA 1
ATOM 745 C C . PRO A 1 92 ? -7.975 13.138 4.443 1.00 91.81 92 PRO A C 1
ATOM 747 O O . PRO A 1 92 ? -9.109 12.661 4.358 1.00 91.81 92 PRO A O 1
ATOM 750 N N . ASN A 1 93 ? -7.744 14.426 4.148 1.00 94.19 93 ASN A N 1
ATOM 751 C CA . ASN A 1 93 ? -8.798 15.321 3.651 1.00 94.19 93 ASN A CA 1
ATOM 752 C C . ASN A 1 93 ? -9.363 14.862 2.294 1.00 94.19 93 ASN A C 1
ATOM 754 O O . ASN A 1 93 ? -10.579 14.860 2.109 1.00 94.19 93 ASN A O 1
ATOM 758 N N . ILE A 1 94 ? -8.523 14.462 1.336 1.00 91.38 94 ILE A N 1
ATOM 759 C CA . ILE A 1 94 ? -8.933 13.966 0.009 1.00 91.38 94 ILE A CA 1
ATOM 760 C C . ILE A 1 94 ? -9.757 12.674 0.136 1.00 91.38 94 ILE A C 1
ATOM 762 O O . ILE A 1 94 ? -10.784 12.508 -0.543 1.00 91.38 94 ILE A O 1
ATOM 766 N N . ILE A 1 95 ? -9.346 11.779 1.038 1.00 87.56 95 ILE A N 1
ATOM 767 C CA . ILE A 1 95 ? -10.058 10.536 1.351 1.00 87.56 95 ILE A CA 1
ATOM 768 C C . ILE A 1 95 ? -11.413 10.847 1.996 1.00 87.56 95 ILE A C 1
ATOM 770 O O . ILE A 1 95 ? -12.448 10.428 1.469 1.00 87.56 95 ILE A O 1
ATOM 774 N N . TYR A 1 96 ? -11.445 11.650 3.064 1.00 94.06 96 TYR A N 1
ATOM 775 C CA . TYR A 1 96 ? -12.691 12.009 3.740 1.00 94.06 96 TYR A CA 1
ATOM 776 C C . TYR A 1 96 ? -13.652 12.782 2.828 1.00 94.06 96 TYR A C 1
ATOM 778 O O . TYR A 1 96 ? -14.840 12.466 2.783 1.00 94.06 96 TYR A O 1
ATOM 786 N N . ASN A 1 97 ? -13.159 13.718 2.010 1.00 91.19 97 ASN A N 1
ATOM 787 C CA . ASN A 1 97 ? -13.968 14.398 0.995 1.00 91.19 97 ASN A CA 1
ATOM 788 C C . ASN A 1 97 ? -14.562 13.413 -0.025 1.00 91.19 97 ASN A C 1
ATOM 790 O O . ASN A 1 97 ? -15.674 13.626 -0.512 1.00 91.19 97 ASN A O 1
ATOM 794 N N . SER A 1 98 ? -13.863 12.324 -0.351 1.00 85.75 98 SER A N 1
ATOM 795 C CA . SER A 1 98 ? -14.384 11.284 -1.245 1.00 85.75 98 SER A CA 1
ATOM 796 C C . SER A 1 98 ? -15.464 10.418 -0.586 1.00 85.75 98 SER A C 1
ATOM 798 O O . SER A 1 98 ? -16.422 10.046 -1.266 1.00 85.75 98 SER A O 1
ATOM 800 N N . ILE A 1 99 ? -15.365 10.157 0.721 1.00 87.00 99 ILE A N 1
ATOM 801 C CA . ILE A 1 99 ? -16.405 9.487 1.523 1.00 87.00 99 ILE A CA 1
ATOM 802 C C . ILE A 1 99 ? -17.633 10.402 1.679 1.00 87.00 99 ILE A C 1
ATOM 804 O O . ILE A 1 99 ? -18.747 10.022 1.327 1.00 87.00 99 ILE A O 1
ATOM 808 N N . TYR A 1 100 ? -17.430 11.641 2.137 1.00 94.12 100 TYR A N 1
ATOM 809 C CA . TYR A 1 100 ? -18.486 12.622 2.413 1.00 94.12 100 TYR A CA 1
ATOM 810 C C . TYR A 1 100 ? -19.327 12.964 1.173 1.00 94.12 100 TYR A C 1
ATOM 812 O O . TYR A 1 100 ? -20.550 13.051 1.253 1.00 94.12 100 TYR A O 1
ATOM 820 N N . ASN A 1 101 ? -18.691 13.089 0.002 1.00 88.44 101 ASN A N 1
ATOM 821 C CA . ASN A 1 101 ? -19.386 13.314 -1.272 1.00 88.44 101 ASN A CA 1
ATOM 822 C C . ASN A 1 101 ? -19.920 12.017 -1.924 1.00 88.44 101 ASN A C 1
ATOM 824 O O . ASN A 1 101 ? -20.288 12.032 -3.098 1.00 88.44 101 ASN A O 1
ATOM 828 N N . GLY A 1 102 ? -19.935 10.886 -1.207 1.00 85.44 102 GLY A N 1
ATOM 829 C CA . GLY A 1 102 ? -20.508 9.618 -1.675 1.00 85.44 102 GLY A CA 1
ATOM 830 C C . GLY A 1 102 ? -19.777 8.962 -2.853 1.00 85.44 102 GLY A C 1
ATOM 831 O O . GLY A 1 102 ? -20.355 8.107 -3.525 1.00 85.44 102 GLY A O 1
ATOM 832 N N . LYS A 1 103 ? -18.521 9.349 -3.133 1.00 80.75 103 LYS A N 1
ATOM 833 C CA . LYS A 1 103 ? -17.681 8.704 -4.162 1.00 80.75 103 LYS A CA 1
ATOM 834 C C . LYS A 1 103 ? -17.123 7.363 -3.671 1.00 80.75 103 LYS A C 1
ATOM 836 O O . LYS A 1 103 ? -16.897 6.457 -4.471 1.00 80.75 103 LYS A O 1
ATOM 841 N N . LEU A 1 104 ? -16.894 7.253 -2.362 1.00 82.25 104 LEU A N 1
ATOM 842 C CA . LEU A 1 104 ? -16.500 6.039 -1.648 1.00 82.25 104 LEU A CA 1
ATOM 843 C C . LEU A 1 104 ? -17.553 5.712 -0.569 1.00 82.25 104 LEU A C 1
ATOM 845 O O . LEU A 1 104 ? -18.238 6.627 -0.107 1.00 82.25 104 LEU A O 1
ATOM 849 N N . PRO A 1 105 ? -17.712 4.436 -0.165 1.00 82.31 105 PRO A N 1
ATOM 850 C CA . PRO A 1 105 ? -18.531 4.072 0.987 1.00 82.31 105 PRO A CA 1
ATOM 851 C C . PRO A 1 105 ? -18.036 4.757 2.263 1.00 82.31 105 PRO A C 1
ATOM 853 O O . PRO A 1 105 ? -16.846 5.026 2.396 1.00 82.31 105 PRO A O 1
ATOM 856 N N . ASN A 1 106 ? -18.940 4.975 3.217 1.00 87.88 106 ASN A N 1
ATOM 857 C CA . ASN A 1 106 ? -18.562 5.222 4.604 1.00 87.88 106 ASN A CA 1
ATOM 858 C C . ASN A 1 106 ? -18.555 3.878 5.344 1.00 87.88 106 ASN A C 1
ATOM 860 O O . ASN A 1 106 ? -19.610 3.377 5.735 1.00 87.88 106 ASN A O 1
ATOM 864 N N . ASP A 1 107 ? -17.370 3.288 5.468 1.00 81.69 107 ASP A N 1
ATOM 865 C CA . ASP A 1 107 ? -17.119 2.058 6.216 1.00 81.69 107 ASP A CA 1
ATOM 866 C C . ASP A 1 107 ? -15.800 2.175 7.010 1.00 81.69 107 ASP A C 1
ATOM 868 O O . ASP A 1 107 ? -14.734 2.192 6.391 1.00 81.69 107 ASP A O 1
ATOM 872 N N . PRO A 1 108 ? -15.825 2.240 8.353 1.00 77.81 108 PRO A N 1
ATOM 873 C CA . PRO A 1 108 ? -14.608 2.293 9.166 1.00 77.81 108 PRO A CA 1
ATOM 874 C C . PRO A 1 108 ? -13.855 0.951 9.236 1.00 77.81 108 PRO A C 1
ATOM 876 O O . PRO A 1 108 ? -12.751 0.905 9.764 1.00 77.81 108 PRO A O 1
ATOM 879 N N . ASN A 1 109 ? -14.418 -0.141 8.700 1.00 76.62 109 ASN A N 1
ATOM 880 C CA . ASN A 1 109 ? -13.751 -1.448 8.605 1.00 76.62 109 ASN A CA 1
ATOM 881 C C . ASN A 1 109 ? -12.931 -1.603 7.304 1.00 76.62 109 ASN A C 1
ATOM 883 O O . ASN A 1 109 ? -12.338 -2.658 7.070 1.00 76.62 109 ASN A O 1
ATOM 887 N N . SER A 1 110 ? -12.922 -0.581 6.442 1.00 80.19 110 SER A N 1
ATOM 888 C CA . SER A 1 110 ? -12.185 -0.556 5.177 1.00 80.19 110 SER A CA 1
ATOM 889 C C . SER A 1 110 ? -10.882 0.238 5.296 1.00 80.19 110 SER A C 1
ATOM 891 O O . SER A 1 110 ? -10.849 1.298 5.914 1.00 80.19 110 SER A O 1
ATOM 893 N N . ILE A 1 111 ? -9.828 -0.248 4.632 1.00 82.81 111 ILE A N 1
ATOM 894 C CA . ILE A 1 111 ? -8.554 0.466 4.461 1.00 82.81 111 ILE A CA 1
ATOM 895 C C . ILE A 1 111 ? -8.649 1.328 3.192 1.00 82.81 111 ILE A C 1
ATOM 897 O O . ILE A 1 111 ? -8.825 0.807 2.085 1.00 82.81 111 ILE A O 1
ATOM 901 N N . TYR A 1 112 ? -8.536 2.647 3.338 1.00 85.31 112 TYR A N 1
ATOM 902 C CA . TYR A 1 112 ? -8.647 3.611 2.240 1.00 85.31 112 TYR A CA 1
ATOM 903 C C . TYR A 1 112 ? -7.274 3.875 1.610 1.00 85.31 112 TYR A C 1
ATOM 905 O O . TYR A 1 112 ? -6.545 4.765 2.032 1.00 85.31 112 TYR A O 1
ATOM 913 N N . LEU A 1 113 ? -6.909 3.099 0.589 1.00 85.31 113 LEU A N 1
ATOM 914 C CA . LEU A 1 113 ? -5.611 3.239 -0.078 1.00 85.31 113 LEU A CA 1
ATOM 915 C C . LEU A 1 113 ? -5.643 4.313 -1.184 1.00 85.31 113 LEU A C 1
ATOM 917 O O . LEU A 1 113 ? -6.324 4.147 -2.202 1.00 85.31 113 LEU A O 1
ATOM 921 N N . MET A 1 114 ? -4.881 5.394 -1.007 1.00 85.75 114 MET A N 1
ATOM 922 C CA . MET A 1 114 ? -4.650 6.445 -2.002 1.00 85.75 114 MET A CA 1
ATOM 923 C C . MET A 1 114 ? -3.334 6.197 -2.753 1.00 85.75 114 MET A C 1
ATOM 925 O O . MET A 1 114 ? -2.315 5.867 -2.156 1.00 85.75 114 MET A O 1
ATOM 929 N N . LEU A 1 115 ? -3.360 6.341 -4.081 1.00 85.62 115 LEU A N 1
ATOM 930 C CA . LEU A 1 115 ? -2.258 5.973 -4.977 1.00 85.62 115 LEU A CA 1
ATOM 931 C C . LEU A 1 115 ? -1.955 7.140 -5.923 1.00 85.62 115 LEU A C 1
ATOM 933 O O . LEU A 1 115 ? -2.788 7.446 -6.784 1.00 85.62 115 LEU A O 1
ATOM 937 N N . SER A 1 116 ? -0.797 7.785 -5.740 1.00 82.19 116 SER A N 1
ATOM 938 C CA . SER A 1 116 ? -0.445 9.040 -6.418 1.00 82.19 116 SER A CA 1
ATOM 939 C C . SER A 1 116 ? -0.152 8.871 -7.917 1.00 82.19 116 SER A C 1
ATOM 941 O O . SER A 1 116 ? 0.093 7.770 -8.425 1.00 82.19 116 SER A O 1
ATOM 943 N N . SER A 1 117 ? -0.175 9.988 -8.645 1.00 83.38 117 SER A N 1
ATOM 944 C CA . SER A 1 117 ? 0.400 10.087 -9.987 1.00 83.38 117 SER A CA 1
ATOM 945 C C . SER A 1 117 ? 1.872 10.534 -9.913 1.00 83.38 117 SER A C 1
ATOM 947 O O . SER A 1 117 ? 2.246 11.203 -8.953 1.00 83.38 117 SER A O 1
ATOM 949 N N . PRO A 1 118 ? 2.723 10.220 -10.915 1.00 81.62 118 PRO A N 1
ATOM 950 C CA . PRO A 1 118 ? 4.157 10.559 -10.914 1.00 81.62 118 PRO A CA 1
ATOM 951 C C . PRO A 1 118 ? 4.524 12.019 -10.623 1.00 81.62 118 PRO A C 1
ATOM 953 O O . PRO A 1 118 ? 5.643 12.315 -10.229 1.00 81.62 118 PRO A O 1
ATOM 956 N N . ASP A 1 119 ? 3.614 12.946 -10.898 1.00 79.12 119 ASP A N 1
ATOM 957 C CA . ASP A 1 119 ? 3.776 14.389 -10.744 1.00 79.12 119 ASP A CA 1
ATOM 958 C C . ASP A 1 119 ? 3.262 14.929 -9.396 1.00 79.12 119 ASP A C 1
ATOM 960 O O . ASP A 1 119 ? 3.356 16.133 -9.153 1.00 79.12 119 ASP A O 1
ATOM 964 N N . VAL A 1 120 ? 2.715 14.060 -8.540 1.00 82.19 120 VAL A N 1
ATOM 965 C CA . VAL A 1 120 ? 2.220 14.377 -7.196 1.00 82.19 120 VAL A CA 1
ATOM 966 C C . VAL A 1 120 ? 3.236 13.923 -6.166 1.00 82.19 120 VAL A C 1
ATOM 968 O O . VAL A 1 120 ? 3.596 12.748 -6.146 1.00 82.19 120 VAL A O 1
ATOM 971 N N . MET A 1 121 ? 3.627 14.848 -5.291 1.00 79.69 121 MET A N 1
ATOM 972 C CA . MET A 1 121 ? 4.502 14.572 -4.155 1.00 79.69 121 MET A CA 1
ATOM 973 C C . MET A 1 121 ? 3.862 15.048 -2.850 1.00 79.69 121 MET A C 1
ATOM 975 O O . MET A 1 121 ? 3.276 16.135 -2.813 1.00 79.69 121 MET A O 1
ATOM 979 N N . GLU A 1 122 ? 4.019 14.290 -1.772 1.00 79.81 122 GLU A N 1
ATOM 980 C CA . GLU A 1 122 ? 3.904 14.829 -0.416 1.00 79.81 122 GLU A CA 1
ATOM 981 C C . GLU A 1 122 ? 5.152 15.663 -0.080 1.00 79.81 122 GLU A C 1
ATOM 983 O O . GLU A 1 122 ? 6.235 15.466 -0.638 1.00 79.81 122 GLU A O 1
ATOM 988 N N . SER A 1 123 ? 4.986 16.699 0.744 1.00 67.19 123 SER A N 1
ATOM 989 C CA . SER A 1 123 ? 5.978 17.782 0.831 1.00 67.19 123 SER A CA 1
ATOM 990 C C . SER A 1 123 ? 6.205 18.366 2.228 1.00 67.19 123 SER A C 1
ATOM 992 O O . SER A 1 123 ? 6.888 19.384 2.359 1.00 67.19 123 SER A O 1
ATOM 994 N N . SER A 1 124 ? 5.646 17.737 3.263 1.00 56.56 124 SER A N 1
ATOM 995 C CA . SER A 1 124 ? 5.521 18.301 4.616 1.00 56.56 124 SER A CA 1
ATOM 996 C C . SER A 1 124 ? 6.269 17.554 5.714 1.00 56.56 124 SE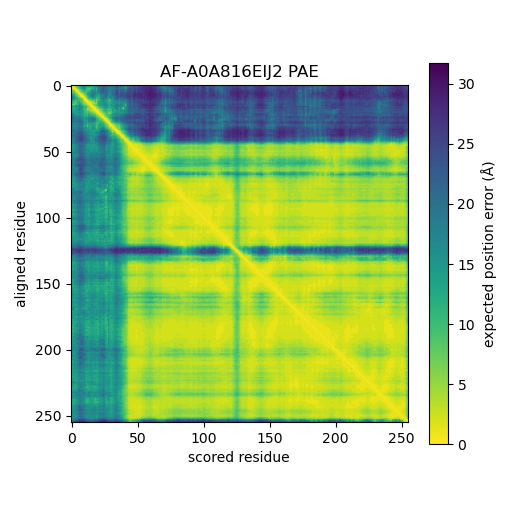R A C 1
ATOM 998 O O . SER A 1 124 ? 6.747 18.232 6.621 1.00 56.56 124 SER A O 1
ATOM 1000 N N . SER A 1 125 ? 6.408 16.223 5.634 1.00 49.06 125 SER A N 1
ATOM 1001 C CA . SER A 1 125 ? 7.059 15.395 6.664 1.00 49.06 125 SER A CA 1
ATOM 1002 C C . SER A 1 125 ? 8.422 15.966 7.117 1.00 49.06 125 SER A C 1
ATOM 1004 O O . SER A 1 125 ? 9.399 15.904 6.362 1.00 49.06 125 SER A O 1
ATOM 1006 N N . PRO A 1 126 ? 8.547 16.530 8.340 1.00 39.62 126 PRO A N 1
ATOM 1007 C CA . PRO A 1 126 ? 9.746 17.267 8.745 1.00 39.62 126 PRO A CA 1
ATOM 1008 C C . PRO A 1 126 ? 10.917 16.337 9.094 1.00 39.62 126 PRO A C 1
ATOM 1010 O O . PRO A 1 126 ? 11.170 16.027 10.256 1.00 39.62 126 PRO A O 1
ATOM 1013 N N . GLY A 1 127 ? 11.661 15.916 8.073 1.00 44.91 127 GLY A N 1
ATOM 1014 C CA . GLY A 1 127 ? 12.829 15.041 8.213 1.00 44.91 127 GLY A CA 1
ATOM 1015 C C . GLY A 1 127 ? 12.703 13.689 7.515 1.00 44.91 127 GLY A C 1
ATOM 1016 O O . GLY A 1 127 ? 13.705 12.981 7.466 1.00 44.91 127 GLY A O 1
ATOM 1017 N N . ALA A 1 128 ? 11.545 13.376 6.925 1.00 59.56 128 ALA A N 1
ATOM 1018 C CA . ALA A 1 128 ? 11.373 12.262 5.996 1.00 59.56 128 ALA A CA 1
ATOM 1019 C C . ALA A 1 128 ? 11.108 12.777 4.577 1.00 59.56 128 ALA A C 1
ATOM 1021 O O . ALA A 1 128 ? 10.641 13.897 4.373 1.00 59.56 128 ALA A O 1
ATOM 1022 N N . SER A 1 129 ? 11.456 11.988 3.565 1.00 67.81 129 SER A N 1
ATOM 1023 C CA . SER A 1 129 ? 11.117 12.307 2.179 1.00 67.81 129 SER A CA 1
ATOM 1024 C C . SER A 1 129 ? 10.843 11.027 1.408 1.00 67.81 129 SER A C 1
ATOM 1026 O O . SER A 1 129 ? 11.553 10.025 1.561 1.00 67.81 129 SER A O 1
ATOM 1028 N N . PHE A 1 130 ? 9.834 11.093 0.546 1.00 79.25 130 PHE A N 1
ATOM 1029 C CA . PHE A 1 130 ? 9.543 10.055 -0.426 1.00 79.25 130 PHE A CA 1
ATOM 1030 C C . PHE A 1 130 ? 10.801 9.662 -1.222 1.00 79.25 130 PHE A C 1
ATOM 1032 O O . PHE A 1 130 ? 11.638 10.511 -1.545 1.00 79.25 130 PHE A O 1
ATOM 1039 N N . CYS A 1 131 ? 10.953 8.365 -1.498 1.00 76.69 131 CYS A N 1
ATOM 1040 C CA . CYS A 1 131 ? 12.122 7.742 -2.128 1.00 76.69 131 CYS A CA 1
ATOM 1041 C C . CYS A 1 131 ? 13.463 7.866 -1.371 1.00 76.69 131 CYS A C 1
ATOM 1043 O O . CYS A 1 131 ? 14.466 7.361 -1.874 1.00 76.69 131 CYS A O 1
ATOM 1045 N N . SER A 1 132 ? 13.535 8.493 -0.190 1.00 76.25 132 SER A N 1
ATOM 1046 C CA . SER A 1 132 ? 14.754 8.479 0.646 1.00 76.25 132 SER A CA 1
ATOM 1047 C C . SER A 1 132 ? 14.568 7.797 2.001 1.00 76.25 132 SER A C 1
ATOM 1049 O O . SER A 1 132 ? 15.548 7.324 2.574 1.00 76.25 132 SER A O 1
ATOM 1051 N N . GLN A 1 133 ? 13.329 7.729 2.499 1.00 77.81 133 GLN A N 1
ATOM 1052 C CA . GLN A 1 133 ? 12.983 7.038 3.747 1.00 77.81 133 GLN A CA 1
ATOM 1053 C C . GLN A 1 133 ? 11.743 6.153 3.619 1.00 77.81 133 GLN A C 1
ATOM 1055 O O . GLN A 1 133 ? 11.712 5.087 4.223 1.00 77.81 133 GLN A O 1
ATOM 1060 N N . TYR A 1 134 ? 10.757 6.557 2.814 1.00 84.81 134 TYR A N 1
ATOM 1061 C CA . TYR A 1 134 ? 9.527 5.797 2.604 1.00 84.81 134 TYR A CA 1
ATOM 1062 C C . TYR A 1 134 ? 9.117 5.758 1.129 1.00 84.81 134 TYR A C 1
ATOM 1064 O O . TYR A 1 134 ? 9.516 6.603 0.322 1.00 84.81 134 TYR A O 1
ATOM 1072 N N . CYS A 1 135 ? 8.319 4.746 0.793 1.00 88.62 135 CYS A N 1
ATOM 1073 C CA . CYS A 1 135 ? 7.752 4.513 -0.542 1.00 88.62 135 CYS A CA 1
ATOM 1074 C C . CYS A 1 135 ? 6.218 4.418 -0.526 1.00 88.62 135 CYS A C 1
ATOM 1076 O O . CYS A 1 135 ? 5.566 4.510 -1.567 1.00 88.62 135 CYS A O 1
ATOM 1078 N N . GLY A 1 136 ? 5.667 4.258 0.670 1.00 90.44 136 GLY A N 1
ATOM 1079 C CA . GLY A 1 136 ? 4.296 4.494 1.063 1.00 90.44 136 GLY A CA 1
ATOM 1080 C C . GLY A 1 136 ? 4.275 4.713 2.576 1.00 90.44 136 GLY A C 1
ATOM 1081 O O . GLY A 1 136 ? 5.334 4.767 3.201 1.00 90.44 136 GLY A O 1
ATOM 1082 N N . TYR A 1 137 ? 3.088 4.869 3.139 1.00 91.88 137 TYR A N 1
ATOM 1083 C CA . TYR A 1 137 ? 2.834 4.695 4.566 1.00 91.88 137 TYR A CA 1
ATOM 1084 C C . TYR A 1 137 ? 1.380 4.272 4.770 1.00 91.88 137 TYR A C 1
ATOM 1086 O O . TYR A 1 137 ? 0.526 4.487 3.897 1.00 91.88 137 TYR A O 1
ATOM 1094 N N . HIS A 1 138 ? 1.066 3.769 5.958 1.00 90.56 138 HIS A N 1
ATOM 1095 C CA . HIS A 1 138 ? -0.295 3.665 6.454 1.00 90.56 138 HIS A CA 1
ATOM 1096 C C . HIS A 1 138 ? -0.428 4.320 7.831 1.00 90.56 138 HIS A C 1
ATOM 1098 O O . HIS A 1 138 ? 0.540 4.467 8.572 1.00 90.56 138 HIS A O 1
ATOM 1104 N N . THR A 1 139 ? -1.633 4.792 8.143 1.00 93.00 139 THR A N 1
ATOM 1105 C CA . THR A 1 139 ? -1.997 5.366 9.444 1.00 93.00 139 THR A CA 1
ATOM 1106 C C . THR A 1 139 ? -3.525 5.534 9.500 1.00 93.00 139 THR A C 1
ATOM 1108 O O . THR A 1 139 ? -4.263 4.939 8.711 1.00 93.00 139 THR A O 1
ATOM 1111 N N . TYR A 1 140 ? -4.045 6.333 10.427 1.00 90.56 140 TYR A N 1
ATOM 1112 C CA . TYR A 1 140 ? -5.476 6.534 10.625 1.00 90.56 140 TYR A CA 1
ATOM 1113 C C . TYR A 1 140 ? -5.831 8.011 10.834 1.00 90.56 140 TYR A C 1
ATOM 1115 O O . TYR A 1 140 ? -5.001 8.834 11.216 1.00 90.56 140 TYR A O 1
ATOM 1123 N N . PHE A 1 141 ? -7.094 8.364 10.591 1.00 94.31 141 PHE A N 1
ATOM 1124 C CA . PHE A 1 141 ? -7.647 9.673 10.949 1.00 94.31 141 PHE A CA 1
ATOM 1125 C C . PHE A 1 141 ? -9.029 9.538 11.593 1.00 94.31 141 PHE A C 1
ATOM 1127 O O . PHE A 1 141 ? -9.759 8.579 11.347 1.00 94.31 141 PHE A O 1
ATOM 1134 N N . SER A 1 142 ? -9.405 10.525 12.407 1.00 95.69 142 SER A N 1
ATOM 1135 C CA . SER A 1 142 ? -10.648 10.507 13.186 1.00 95.69 142 SER A CA 1
ATOM 1136 C C . SER A 1 142 ? -11.589 11.637 12.782 1.00 95.69 142 SER A C 1
ATOM 1138 O O . SER A 1 142 ? -11.193 12.802 12.743 1.00 95.69 142 SER A O 1
ATOM 1140 N N . VAL A 1 143 ? -12.864 11.314 12.554 1.00 94.94 143 VAL A N 1
ATOM 1141 C CA . VAL A 1 143 ? -13.941 12.294 12.345 1.00 94.94 143 VAL A CA 1
ATOM 1142 C C . VAL A 1 143 ? -15.038 12.048 13.376 1.00 94.94 143 VAL A C 1
ATOM 1144 O O . VAL A 1 143 ? -15.767 11.053 13.327 1.00 94.94 143 VAL A O 1
ATOM 1147 N N . GLY A 1 144 ? -15.140 12.953 14.351 1.00 94.44 144 GLY A N 1
ATOM 1148 C CA . GLY A 1 144 ? -15.969 12.739 15.536 1.00 94.44 144 GLY A CA 1
ATOM 1149 C C . GLY A 1 144 ? -15.470 11.526 16.325 1.00 94.44 144 GLY A C 1
ATOM 1150 O O . GLY A 1 144 ? -14.326 11.506 16.764 1.00 94.44 144 GLY A O 1
ATOM 1151 N N . SER A 1 145 ? -16.323 10.513 16.484 1.00 94.38 145 SER A N 1
ATOM 1152 C CA . SER A 1 145 ? -15.986 9.232 17.124 1.00 94.38 145 SER A CA 1
ATOM 1153 C C . SER A 1 145 ? -15.693 8.095 16.133 1.00 94.38 145 SER A C 1
ATOM 1155 O O . SER A 1 145 ? -15.658 6.940 16.547 1.00 94.38 145 SER A O 1
ATOM 1157 N N . THR A 1 146 ? -15.569 8.383 14.832 1.00 92.38 146 THR A N 1
ATOM 1158 C CA . THR A 1 146 ? -15.286 7.368 13.801 1.00 92.38 146 THR A CA 1
ATOM 1159 C C . THR A 1 146 ? -13.831 7.470 13.373 1.00 92.38 146 THR A C 1
ATOM 1161 O O . THR A 1 146 ? -13.402 8.545 12.956 1.00 92.38 146 THR A O 1
ATOM 1164 N N . ILE A 1 147 ? -13.097 6.363 13.470 1.00 88.81 147 ILE A N 1
ATOM 1165 C CA . ILE A 1 147 ? -11.721 6.232 12.980 1.00 88.81 147 ILE A CA 1
ATOM 1166 C C . ILE A 1 147 ? -11.767 5.603 11.581 1.00 88.81 147 ILE A C 1
ATOM 1168 O O . ILE A 1 147 ? -12.593 4.725 11.329 1.00 88.81 147 ILE A O 1
ATOM 1172 N N . TYR A 1 148 ? -10.898 6.058 10.681 1.00 86.69 148 TYR A N 1
ATOM 1173 C CA . TYR A 1 148 ? -10.722 5.529 9.330 1.00 86.69 148 TYR A CA 1
ATOM 1174 C C . TYR A 1 148 ? -9.249 5.175 9.122 1.00 86.69 148 TYR A C 1
ATOM 1176 O O . TYR A 1 148 ? -8.379 6.018 9.341 1.00 86.69 148 TYR A O 1
ATOM 1184 N N . ILE A 1 149 ? -8.987 3.947 8.683 1.00 88.12 149 ILE A N 1
ATOM 1185 C CA . ILE A 1 149 ? -7.644 3.433 8.385 1.00 88.12 149 ILE A CA 1
ATOM 1186 C C . ILE A 1 149 ? -7.317 3.791 6.934 1.00 88.12 149 ILE A C 1
ATOM 1188 O O . ILE A 1 149 ? -8.133 3.545 6.043 1.00 88.12 149 ILE A O 1
ATOM 1192 N N . TYR A 1 150 ? -6.147 4.354 6.654 1.00 87.50 150 TYR A N 1
ATOM 1193 C CA . TYR A 1 150 ? -5.752 4.708 5.293 1.00 87.50 150 TYR A CA 1
ATOM 1194 C C . TYR A 1 150 ? -4.281 4.425 5.025 1.00 87.50 150 TYR A C 1
ATOM 1196 O O . TYR A 1 150 ? -3.483 4.259 5.941 1.00 87.50 150 TYR A O 1
ATOM 1204 N N . GLY A 1 151 ? -3.929 4.386 3.745 1.00 89.25 151 GLY A N 1
ATOM 1205 C CA . GLY A 1 151 ? -2.536 4.366 3.325 1.00 89.25 151 GLY A CA 1
ATOM 1206 C C . GLY A 1 151 ? -2.326 5.215 2.087 1.00 89.25 151 GLY A C 1
ATOM 1207 O O . GLY A 1 151 ? -3.257 5.428 1.303 1.00 89.25 151 GLY A O 1
ATOM 1208 N N . PHE A 1 152 ? -1.104 5.693 1.913 1.00 89.69 152 PHE A N 1
ATOM 1209 C CA . PHE A 1 152 ? -0.690 6.497 0.778 1.00 89.69 152 PHE A CA 1
ATOM 1210 C C . PHE A 1 152 ? 0.531 5.865 0.129 1.00 89.69 152 PHE A C 1
ATOM 1212 O O . PHE A 1 152 ? 1.517 5.595 0.801 1.00 89.69 152 PHE A O 1
ATOM 1219 N N . ILE A 1 153 ? 0.463 5.621 -1.180 1.00 88.25 153 ILE A N 1
ATOM 1220 C CA . ILE A 1 153 ? 1.608 5.167 -1.972 1.00 88.25 153 ILE A CA 1
ATOM 1221 C C . ILE A 1 153 ? 1.882 6.214 -3.038 1.00 88.25 153 ILE A C 1
ATOM 1223 O O . ILE A 1 153 ? 1.015 6.508 -3.871 1.00 88.25 153 ILE A O 1
ATOM 1227 N N . GLU A 1 154 ? 3.099 6.734 -3.050 1.00 86.94 154 GLU A N 1
ATOM 1228 C CA . GLU A 1 154 ? 3.551 7.662 -4.076 1.00 86.94 154 GLU A CA 1
ATOM 1229 C C . GLU A 1 154 ? 4.176 6.915 -5.258 1.00 86.94 154 GLU A C 1
ATOM 1231 O O . GLU A 1 154 ? 4.722 5.820 -5.124 1.00 86.94 154 GLU A O 1
ATOM 1236 N N . ASN A 1 155 ? 4.053 7.478 -6.459 1.00 86.44 155 ASN A N 1
ATOM 1237 C CA . ASN A 1 155 ? 4.547 6.850 -7.680 1.00 86.44 155 ASN A CA 1
ATOM 1238 C C . ASN A 1 155 ? 6.025 7.219 -7.923 1.00 86.44 155 ASN A C 1
ATOM 1240 O O . ASN A 1 155 ? 6.314 8.364 -8.282 1.00 86.44 155 ASN A O 1
ATOM 1244 N N . PRO A 1 156 ? 6.981 6.278 -7.790 1.00 89.19 156 PRO A N 1
ATOM 1245 C CA . PRO A 1 156 ? 8.406 6.601 -7.703 1.00 89.19 156 PRO A CA 1
ATOM 1246 C C . PRO A 1 156 ? 9.067 6.836 -9.064 1.00 89.19 156 PRO A C 1
ATOM 1248 O O . PRO A 1 156 ? 10.284 6.757 -9.174 1.00 89.19 156 PRO A O 1
ATOM 1251 N N . LEU A 1 157 ? 8.312 7.137 -10.125 1.00 87.44 157 LEU A N 1
ATOM 1252 C CA . LEU A 1 157 ? 8.848 7.280 -11.484 1.00 87.44 157 LEU A CA 1
ATOM 1253 C C . LEU A 1 157 ? 9.969 8.337 -11.603 1.00 87.44 157 LEU A C 1
ATOM 1255 O O .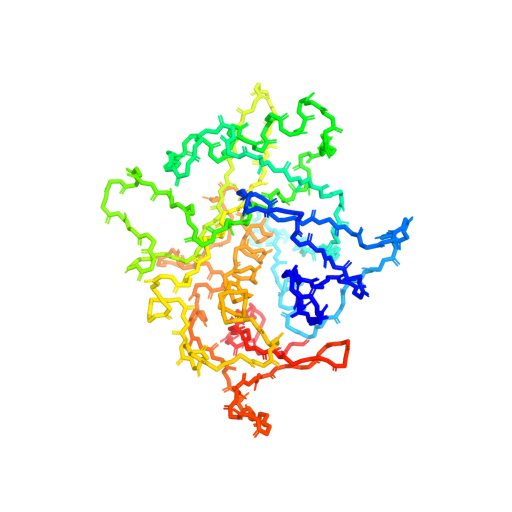 LEU A 1 157 ? 10.834 8.208 -12.468 1.00 87.44 157 LEU A O 1
ATOM 1259 N N . ASN A 1 158 ? 9.984 9.345 -10.722 1.00 83.12 158 ASN A N 1
ATOM 1260 C CA . ASN A 1 158 ? 11.031 10.375 -10.649 1.00 83.12 158 ASN A CA 1
ATOM 1261 C C . ASN A 1 158 ? 12.235 9.997 -9.757 1.00 83.12 158 ASN A C 1
ATOM 1263 O O . ASN A 1 158 ? 13.217 10.735 -9.730 1.00 83.12 158 ASN A O 1
ATOM 1267 N N . CYS A 1 159 ? 12.157 8.886 -9.021 1.00 87.00 159 CYS A N 1
ATOM 1268 C CA . CYS A 1 159 ? 13.121 8.455 -8.002 1.00 87.00 159 CYS A CA 1
ATOM 1269 C C . CYS A 1 159 ? 13.122 6.920 -7.837 1.00 87.00 159 CYS A C 1
ATOM 1271 O O . CYS A 1 159 ? 13.105 6.367 -6.737 1.00 87.00 159 CYS A O 1
ATOM 1273 N N . MET A 1 160 ? 13.110 6.214 -8.975 1.00 90.19 160 MET A N 1
ATOM 1274 C CA . MET A 1 160 ? 12.971 4.752 -9.056 1.00 90.19 160 MET A CA 1
ATOM 1275 C C . MET A 1 160 ? 14.057 3.994 -8.280 1.00 90.19 160 MET A C 1
ATOM 1277 O O . MET A 1 160 ? 13.857 2.839 -7.917 1.00 90.19 160 MET A O 1
ATOM 1281 N N . ASP A 1 161 ? 15.207 4.621 -8.047 1.00 85.56 161 ASP A N 1
ATOM 1282 C CA . ASP A 1 161 ? 16.324 4.104 -7.261 1.00 85.56 161 ASP A CA 1
ATOM 1283 C C 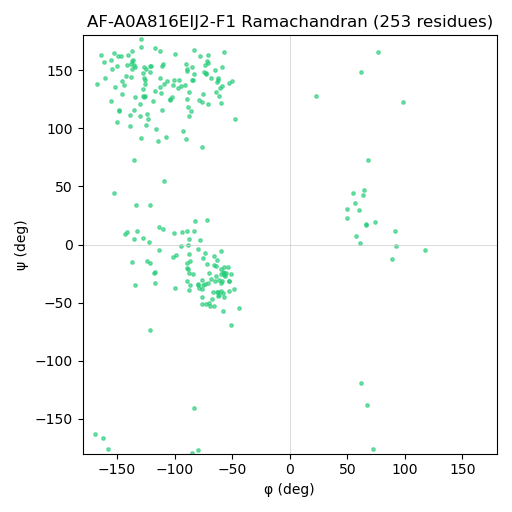. ASP A 1 161 ? 16.042 4.012 -5.753 1.00 85.56 161 ASP A C 1
ATOM 1285 O O . ASP A 1 161 ? 16.631 3.158 -5.095 1.00 85.56 161 ASP A O 1
ATOM 1289 N N . GLY A 1 162 ? 15.105 4.810 -5.230 1.00 84.31 162 GLY A N 1
ATOM 1290 C CA . GLY A 1 162 ? 14.657 4.741 -3.835 1.00 84.31 162 GLY A CA 1
ATOM 1291 C C . GLY A 1 162 ? 13.649 3.624 -3.545 1.00 84.31 162 GLY A C 1
ATOM 1292 O O . GLY A 1 162 ? 13.685 3.031 -2.472 1.00 84.31 162 GLY A O 1
ATOM 1293 N N . CYS A 1 163 ? 12.764 3.311 -4.502 1.00 88.12 163 CYS A N 1
ATOM 1294 C CA . CYS A 1 163 ? 11.593 2.447 -4.267 1.00 88.12 163 CYS A CA 1
ATOM 1295 C C . CYS A 1 163 ? 11.494 1.193 -5.153 1.00 88.12 163 CYS A C 1
ATOM 1297 O O . CYS A 1 163 ? 10.540 0.423 -5.037 1.00 88.12 163 CYS A O 1
ATOM 1299 N N . ALA A 1 164 ? 12.473 0.940 -6.024 1.00 90.88 164 ALA A N 1
ATOM 1300 C CA . ALA A 1 164 ? 12.652 -0.349 -6.690 1.00 90.88 164 ALA A CA 1
ATOM 1301 C C . ALA A 1 164 ? 14.040 -0.933 -6.381 1.00 90.88 164 ALA A C 1
ATOM 1303 O O . ALA A 1 164 ? 14.990 -0.213 -6.111 1.00 90.88 164 ALA A O 1
ATOM 1304 N N . VAL A 1 165 ? 14.158 -2.266 -6.437 1.00 87.25 165 VAL A N 1
ATOM 1305 C CA . VAL A 1 165 ? 15.413 -2.988 -6.115 1.00 87.25 165 VAL A CA 1
ATOM 1306 C C . VAL A 1 165 ? 15.972 -3.776 -7.308 1.00 87.25 165 VAL A C 1
ATOM 1308 O O . VAL A 1 165 ? 17.169 -4.029 -7.400 1.00 87.25 165 VAL A O 1
ATOM 1311 N N . TYR A 1 166 ? 15.115 -4.158 -8.261 1.00 92.00 166 TYR A N 1
ATOM 1312 C CA . TYR A 1 166 ? 15.519 -4.955 -9.431 1.00 92.00 166 TYR A CA 1
ATOM 1313 C C . TYR A 1 166 ? 14.914 -4.502 -10.770 1.00 92.00 166 TYR A C 1
ATOM 1315 O O . TYR A 1 166 ? 15.389 -4.926 -11.825 1.00 92.00 166 TYR A O 1
ATOM 1323 N N . ASN A 1 167 ? 13.870 -3.668 -10.740 1.00 92.69 167 ASN A N 1
ATOM 1324 C CA . ASN A 1 167 ? 13.022 -3.325 -11.891 1.00 92.69 167 ASN A CA 1
ATOM 1325 C C . ASN A 1 167 ? 13.011 -1.800 -12.176 1.00 92.69 167 ASN A C 1
ATOM 1327 O O . ASN A 1 167 ? 12.010 -1.244 -12.615 1.00 92.69 167 ASN A O 1
ATOM 1331 N N . TYR A 1 168 ? 14.142 -1.120 -11.937 1.00 91.19 168 TYR A N 1
ATOM 1332 C CA . TYR A 1 168 ? 14.312 0.344 -12.029 1.00 91.19 168 TYR A CA 1
ATOM 1333 C C . TYR A 1 168 ? 13.876 0.979 -13.361 1.00 91.19 168 TYR A C 1
ATOM 1335 O O . TYR A 1 168 ? 13.324 2.072 -13.394 1.00 91.19 168 TYR A O 1
ATOM 1343 N N . ASN A 1 169 ? 14.172 0.312 -14.476 1.00 92.44 169 ASN A N 1
ATOM 1344 C CA . ASN A 1 169 ? 13.884 0.776 -15.839 1.00 92.44 169 ASN A CA 1
ATOM 1345 C C . ASN A 1 169 ? 13.295 -0.336 -16.725 1.00 92.44 169 ASN A C 1
ATOM 1347 O O . ASN A 1 169 ? 13.083 -0.148 -17.923 1.00 92.44 169 ASN A O 1
ATOM 1351 N N . VAL A 1 170 ? 13.041 -1.505 -16.133 1.00 93.69 170 VAL A N 1
ATOM 1352 C CA . VAL A 1 170 ? 12.521 -2.691 -16.799 1.00 93.69 170 VAL A CA 1
ATOM 1353 C C . VAL A 1 170 ? 11.335 -3.197 -16.000 1.00 93.69 170 VAL A C 1
ATOM 1355 O O . VAL A 1 170 ? 11.437 -3.504 -14.820 1.00 93.69 170 VAL A O 1
ATOM 1358 N N . SER A 1 171 ? 10.188 -3.264 -16.658 1.00 88.06 171 SER A N 1
ATOM 1359 C CA . SER A 1 171 ? 8.920 -3.592 -16.023 1.00 88.06 171 SER A CA 1
ATOM 1360 C C . SER A 1 171 ? 8.443 -4.957 -16.521 1.00 88.06 171 SER A C 1
ATOM 1362 O O . SER A 1 171 ? 8.402 -5.174 -17.742 1.00 88.06 171 SER A O 1
ATOM 1364 N N . PRO A 1 172 ? 8.060 -5.901 -15.639 1.00 86.31 172 PRO A N 1
ATOM 1365 C CA . PRO A 1 172 ? 7.321 -7.077 -16.085 1.00 86.31 172 PRO A CA 1
ATOM 1366 C C . PRO A 1 172 ? 6.005 -6.674 -16.775 1.00 86.31 172 PRO A C 1
ATOM 1368 O O . PRO A 1 172 ? 5.582 -7.321 -17.745 1.00 86.31 172 PRO A O 1
ATOM 1371 N N . ASN A 1 173 ? 5.404 -5.558 -16.343 1.00 82.44 173 ASN A N 1
ATOM 1372 C CA . ASN A 1 173 ? 4.006 -5.211 -16.582 1.00 82.44 173 ASN A CA 1
ATOM 1373 C C . ASN A 1 173 ? 3.748 -4.031 -17.541 1.00 82.44 173 ASN A C 1
ATOM 1375 O O . ASN A 1 173 ? 2.605 -3.640 -17.766 1.00 82.44 173 ASN A O 1
ATOM 1379 N N . SER A 1 174 ? 4.793 -3.616 -18.263 1.00 85.62 174 SER A N 1
ATOM 1380 C CA . SER A 1 174 ? 4.826 -2.519 -19.246 1.00 85.62 174 SER A CA 1
ATOM 1381 C C . SER A 1 174 ? 4.616 -1.102 -18.681 1.00 85.62 174 SER A C 1
ATOM 1383 O O . SER A 1 174 ? 4.369 -0.188 -19.462 1.00 85.62 174 SER A O 1
ATOM 1385 N N . ASP A 1 175 ? 4.766 -0.921 -17.370 1.00 82.62 175 ASP A N 1
ATOM 1386 C CA . ASP A 1 175 ? 4.747 0.354 -16.646 1.00 82.62 175 ASP A CA 1
ATOM 1387 C C . ASP A 1 175 ? 5.686 0.229 -15.429 1.00 82.62 175 ASP A C 1
ATOM 1389 O O . ASP A 1 175 ? 5.450 -0.608 -14.559 1.00 82.62 175 ASP A O 1
ATOM 1393 N N . VAL A 1 176 ? 6.788 0.990 -15.400 1.00 87.50 176 VAL A N 1
ATOM 1394 C CA . VAL A 1 176 ? 7.818 0.868 -14.345 1.00 87.50 176 VAL A CA 1
ATOM 1395 C C . VAL A 1 176 ? 7.413 1.551 -13.042 1.00 87.50 176 VAL A C 1
ATOM 1397 O O . VAL A 1 176 ? 7.678 0.999 -11.980 1.00 87.50 176 VAL A O 1
ATOM 1400 N N . GLY A 1 177 ? 6.736 2.703 -13.111 1.00 84.94 177 GLY A N 1
ATOM 1401 C CA . GLY A 1 177 ? 6.310 3.441 -11.921 1.00 84.94 177 GLY A CA 1
ATOM 1402 C C . GLY A 1 177 ? 5.245 2.655 -11.166 1.00 84.94 177 GLY A C 1
ATOM 1403 O O . GLY A 1 177 ? 5.384 2.405 -9.971 1.00 84.94 177 GLY A O 1
ATOM 1404 N N . ILE A 1 178 ? 4.244 2.146 -11.894 1.00 81.19 178 ILE A N 1
ATOM 1405 C CA . ILE A 1 178 ? 3.246 1.241 -11.318 1.00 81.19 178 ILE A CA 1
ATOM 1406 C C . ILE A 1 178 ? 3.900 -0.047 -10.802 1.00 81.19 178 ILE A C 1
ATOM 1408 O O . ILE A 1 178 ? 3.585 -0.441 -9.686 1.00 81.19 178 ILE A O 1
ATOM 1412 N N . ASP A 1 179 ? 4.835 -0.677 -11.530 1.00 83.62 179 ASP A N 1
ATOM 1413 C CA . ASP A 1 179 ? 5.497 -1.903 -11.043 1.00 83.62 179 ASP A CA 1
ATOM 1414 C C . ASP A 1 179 ? 6.340 -1.713 -9.772 1.00 83.62 179 ASP A C 1
ATOM 1416 O O . ASP A 1 179 ? 6.488 -2.664 -9.001 1.00 83.62 179 ASP A O 1
ATOM 1420 N N . ALA A 1 180 ? 6.870 -0.513 -9.526 1.00 89.69 180 ALA A N 1
ATOM 1421 C CA . ALA A 1 180 ? 7.559 -0.192 -8.280 1.00 89.69 180 ALA A CA 1
ATOM 1422 C C . ALA A 1 180 ? 6.584 0.045 -7.116 1.00 89.69 180 ALA A C 1
ATOM 1424 O O . ALA A 1 180 ? 6.831 -0.458 -6.022 1.00 89.69 180 ALA A O 1
ATOM 1425 N N . MET A 1 181 ? 5.432 0.693 -7.352 1.00 86.81 181 MET A N 1
ATOM 1426 C CA . MET A 1 181 ? 4.389 0.874 -6.326 1.00 86.81 181 MET A CA 1
ATOM 1427 C C . MET A 1 181 ? 3.844 -0.454 -5.771 1.00 86.81 181 MET A C 1
ATOM 1429 O O . MET A 1 181 ? 3.279 -0.467 -4.684 1.00 86.81 181 MET A O 1
ATOM 1433 N N . LEU A 1 182 ? 3.984 -1.584 -6.476 1.00 86.06 182 LEU A N 1
ATOM 1434 C CA . LEU A 1 182 ? 3.327 -2.838 -6.077 1.00 86.06 182 LEU A CA 1
ATOM 1435 C C . LEU A 1 182 ? 3.884 -3.448 -4.791 1.00 86.06 182 LEU A C 1
ATOM 1437 O O . LEU A 1 182 ? 3.153 -4.158 -4.107 1.00 86.06 182 LEU A O 1
ATOM 1441 N N . SER A 1 183 ? 5.164 -3.227 -4.484 1.00 90.38 183 SER A N 1
ATOM 1442 C CA . SER A 1 183 ? 5.763 -3.750 -3.253 1.00 90.38 183 SER A CA 1
ATOM 1443 C C . SER A 1 183 ? 5.334 -2.918 -2.032 1.00 90.38 183 SER A C 1
ATOM 1445 O O . SER A 1 183 ? 4.857 -3.536 -1.084 1.00 90.38 183 SER A O 1
ATOM 1447 N N . PRO A 1 184 ? 5.351 -1.567 -2.072 1.00 91.12 184 PRO A N 1
ATOM 1448 C CA . PRO A 1 184 ? 4.679 -0.721 -1.079 1.00 91.12 184 PRO A CA 1
ATOM 1449 C C . PRO A 1 184 ? 3.169 -0.989 -0.935 1.00 91.12 184 PRO A C 1
ATOM 1451 O O . PRO A 1 184 ? 2.700 -1.195 0.173 1.00 91.12 184 PRO A O 1
ATOM 1454 N N . ILE A 1 185 ? 2.398 -1.122 -2.030 1.00 88.44 185 ILE A N 1
ATOM 1455 C CA . ILE A 1 185 ? 0.962 -1.505 -1.963 1.00 88.44 185 ILE A CA 1
ATOM 1456 C C . ILE A 1 185 ? 0.765 -2.841 -1.221 1.00 88.44 185 ILE A C 1
ATOM 1458 O O . ILE A 1 185 ? -0.306 -3.089 -0.670 1.00 88.44 185 ILE A O 1
ATOM 1462 N N . ALA A 1 186 ? 1.765 -3.725 -1.233 1.00 88.00 186 ALA A N 1
ATOM 1463 C CA . ALA A 1 186 ? 1.732 -4.955 -0.457 1.00 88.00 186 ALA A CA 1
ATOM 1464 C C . ALA A 1 186 ? 1.998 -4.675 1.025 1.00 88.00 186 ALA A C 1
ATOM 1466 O O . ALA A 1 186 ? 1.198 -5.112 1.843 1.00 88.00 186 ALA A O 1
ATOM 1467 N N . HIS A 1 187 ? 3.089 -3.951 1.302 1.00 92.56 187 HIS A N 1
ATOM 1468 C CA . HIS A 1 187 ? 3.623 -3.543 2.606 1.00 92.56 187 HIS A CA 1
ATOM 1469 C C . HIS A 1 187 ? 2.533 -2.885 3.469 1.00 92.56 187 HIS A C 1
ATOM 1471 O O . HIS A 1 187 ? 1.958 -3.542 4.336 1.00 92.56 187 HIS A O 1
ATOM 1477 N N . GLU A 1 188 ? 2.092 -1.686 3.077 1.00 91.94 188 GLU A N 1
ATOM 1478 C CA . GLU A 1 188 ? 1.084 -0.896 3.799 1.00 91.94 188 GLU A CA 1
ATOM 1479 C C . GLU A 1 188 ? -0.251 -1.631 4.002 1.00 91.94 188 GLU A C 1
ATOM 1481 O O . GLU A 1 188 ? -1.023 -1.301 4.895 1.00 91.94 188 GLU A O 1
ATOM 1486 N N . LEU A 1 189 ? -0.578 -2.606 3.144 1.00 86.19 189 LEU A N 1
ATOM 1487 C CA . LEU A 1 189 ? -1.863 -3.311 3.174 1.00 86.19 189 LEU A CA 1
ATOM 1488 C C . LEU A 1 189 ? -1.874 -4.540 4.094 1.00 86.19 189 LEU A C 1
ATOM 1490 O O . LEU A 1 189 ? -2.959 -4.997 4.469 1.00 86.19 189 LEU A O 1
ATOM 1494 N N . VAL A 1 190 ? -0.709 -5.110 4.414 1.00 87.69 190 VAL A N 1
ATOM 1495 C CA . VAL A 1 190 ? -0.597 -6.138 5.463 1.00 87.69 190 VAL A CA 1
ATOM 1496 C C . VAL A 1 190 ? -0.352 -5.510 6.828 1.00 87.69 190 VAL A C 1
ATOM 1498 O O . VAL A 1 190 ? -0.892 -6.008 7.811 1.00 87.69 190 VAL A O 1
ATOM 1501 N N . GLU A 1 191 ? 0.334 -4.371 6.874 1.00 90.81 191 GLU A N 1
ATOM 1502 C CA . GLU A 1 191 ? 0.596 -3.622 8.105 1.00 90.81 191 GLU A CA 1
ATOM 1503 C C . GLU A 1 191 ? -0.678 -2.938 8.604 1.00 90.81 191 GLU A C 1
ATOM 1505 O O . GLU A 1 191 ? -1.183 -3.325 9.652 1.00 90.81 191 GLU A O 1
ATOM 1510 N N . ALA A 1 192 ? -1.391 -2.175 7.761 1.00 85.81 192 ALA A N 1
ATOM 1511 C CA . ALA A 1 192 ? -2.732 -1.657 8.085 1.00 85.81 192 ALA A CA 1
ATOM 1512 C C . ALA A 1 192 ? -3.802 -2.738 8.374 1.00 85.81 192 ALA A C 1
ATOM 1514 O O . ALA A 1 192 ? -4.948 -2.412 8.704 1.00 85.81 192 ALA A O 1
ATOM 1515 N N . LYS A 1 193 ? -3.471 -4.027 8.206 1.00 83.31 193 LYS A N 1
ATOM 1516 C CA . LYS A 1 193 ? -4.294 -5.163 8.634 1.00 83.31 193 LYS A CA 1
ATOM 1517 C C . LYS A 1 193 ? -3.821 -5.772 9.967 1.00 83.31 193 LYS A C 1
ATOM 1519 O O . LYS A 1 193 ? -4.681 -6.216 10.736 1.00 83.31 193 LYS A O 1
ATOM 1524 N N . SER A 1 194 ? -2.517 -5.858 10.230 1.00 83.12 194 SER A N 1
ATOM 1525 C CA . SER A 1 194 ? -1.977 -6.343 11.509 1.00 83.12 194 SER A CA 1
ATOM 1526 C C . SER A 1 194 ? -2.012 -5.285 12.607 1.00 83.12 194 SER A C 1
ATOM 1528 O O . SER A 1 194 ? -2.276 -5.639 13.757 1.00 83.12 194 SER A O 1
ATOM 1530 N N . ASP A 1 195 ? -1.816 -4.020 12.240 1.00 85.06 195 ASP A N 1
ATOM 1531 C CA . ASP A 1 195 ? -1.835 -2.858 13.116 1.00 85.06 195 ASP A CA 1
ATOM 1532 C C . ASP A 1 195 ? -2.625 -1.665 12.524 1.00 85.06 195 ASP A C 1
ATOM 1534 O O . ASP A 1 195 ? -2.075 -0.647 12.115 1.00 85.06 195 ASP A O 1
ATOM 1538 N N . PRO A 1 196 ? -3.968 -1.742 12.484 1.00 82.75 196 PRO A N 1
ATOM 1539 C CA . PRO A 1 196 ? -4.799 -0.691 11.888 1.00 82.75 196 PRO A CA 1
ATOM 1540 C C . PRO A 1 196 ? -4.723 0.682 12.587 1.00 82.75 196 PRO A C 1
ATOM 1542 O O . PRO A 1 196 ? -5.241 1.658 12.038 1.00 82.75 196 PRO A O 1
ATOM 1545 N N . TYR A 1 197 ? -4.149 0.767 13.795 1.00 84.56 197 TYR A N 1
ATOM 1546 C CA . TYR A 1 197 ? -4.131 1.980 14.624 1.00 84.56 197 TYR A CA 1
ATOM 1547 C C . TYR A 1 197 ? -2.748 2.318 15.209 1.00 84.56 197 TYR A C 1
ATOM 1549 O O . TYR A 1 197 ? -2.660 3.207 16.057 1.00 84.56 197 TYR A O 1
ATOM 1557 N N . LEU A 1 198 ? -1.679 1.665 14.739 1.00 86.12 198 LEU A N 1
ATOM 1558 C CA . LEU A 1 198 ? -0.303 1.835 15.227 1.00 86.12 198 LEU A CA 1
ATOM 1559 C C . LEU A 1 198 ? -0.167 1.564 16.750 1.00 86.12 198 LEU A C 1
ATOM 1561 O O . LEU A 1 198 ? 0.572 2.256 17.457 1.00 86.12 198 LEU A O 1
ATOM 1565 N N . ASP A 1 199 ? -0.931 0.589 17.266 1.00 84.38 199 ASP A N 1
ATOM 1566 C CA . ASP A 1 199 ? -0.992 0.186 18.681 1.00 84.38 199 ASP A CA 1
ATOM 1567 C C . ASP A 1 199 ? -1.115 -1.339 18.946 1.00 84.38 199 ASP A C 1
ATOM 1569 O O . ASP A 1 199 ? -1.328 -1.750 20.094 1.00 84.38 199 ASP A O 1
ATOM 1573 N N . ALA A 1 200 ? -0.935 -2.191 17.927 1.00 85.94 200 ALA A N 1
ATOM 1574 C CA . ALA A 1 200 ? -1.206 -3.632 17.962 1.00 85.94 200 ALA A CA 1
ATOM 1575 C C . ALA A 1 200 ? -0.013 -4.568 17.644 1.00 85.94 200 ALA A C 1
ATOM 1577 O O . ALA A 1 200 ? 0.449 -5.256 18.562 1.00 85.94 200 ALA A O 1
ATOM 1578 N N . TRP A 1 201 ? 0.443 -4.706 16.387 1.00 84.94 201 TRP A N 1
ATOM 1579 C CA . TRP A 1 201 ? 1.494 -5.678 16.018 1.00 84.94 201 TRP A CA 1
ATOM 1580 C C . TRP A 1 201 ? 2.763 -5.007 15.502 1.00 84.94 201 TRP A C 1
ATOM 1582 O O . TRP A 1 201 ? 2.901 -4.745 14.316 1.00 84.94 201 TRP A O 1
ATOM 1592 N N . GLY A 1 202 ? 3.746 -4.892 16.389 1.00 87.50 202 GLY A N 1
ATOM 1593 C CA . GLY A 1 202 ? 5.142 -4.644 16.042 1.00 87.50 202 GLY A CA 1
ATOM 1594 C C . GLY A 1 202 ? 6.075 -5.517 16.880 1.00 87.50 202 GLY A C 1
ATOM 1595 O O . GLY A 1 202 ? 5.665 -6.127 17.877 1.00 87.50 202 GLY A O 1
ATOM 1596 N N . ASP A 1 203 ? 7.342 -5.604 16.480 1.00 86.69 203 ASP A N 1
ATOM 1597 C CA . ASP A 1 203 ? 8.377 -6.273 17.272 1.00 86.69 203 ASP A CA 1
ATOM 1598 C C . ASP A 1 203 ? 9.008 -5.352 18.343 1.00 86.69 203 ASP A C 1
ATOM 1600 O O . ASP A 1 203 ? 8.650 -4.187 18.498 1.00 86.69 203 ASP A O 1
ATOM 1604 N N . SER A 1 204 ? 9.972 -5.866 19.116 1.00 88.50 204 SER A N 1
ATOM 1605 C CA . SER A 1 204 ? 10.633 -5.106 20.191 1.00 88.50 204 SER A CA 1
ATOM 1606 C C . SER A 1 204 ? 11.480 -3.907 19.734 1.00 88.50 204 SER A C 1
ATOM 1608 O O . SER A 1 204 ? 11.950 -3.152 20.584 1.00 88.50 204 SER A O 1
ATOM 1610 N N . ASN A 1 205 ? 11.719 -3.760 18.431 1.00 89.44 205 ASN A N 1
ATOM 1611 C CA . ASN A 1 205 ? 12.428 -2.641 17.810 1.00 89.44 205 ASN A CA 1
ATOM 1612 C C . ASN A 1 205 ? 11.455 -1.639 17.161 1.00 89.44 205 ASN A C 1
ATOM 1614 O O . ASN A 1 205 ? 11.885 -0.549 16.791 1.00 89.44 205 ASN A O 1
ATOM 1618 N N . GLY A 1 206 ? 10.170 -1.996 17.051 1.00 88.12 206 GLY A N 1
ATOM 1619 C CA . GLY A 1 206 ? 9.154 -1.243 16.319 1.00 88.12 206 GLY A CA 1
ATOM 1620 C C . GLY A 1 206 ? 8.992 -1.654 14.853 1.00 88.12 206 GLY A C 1
ATOM 1621 O O . GLY A 1 206 ? 8.318 -0.935 14.133 1.00 88.12 206 GLY A O 1
ATOM 1622 N N . GLU A 1 207 ? 9.582 -2.773 14.407 1.00 91.88 207 GLU A N 1
ATOM 1623 C CA . GLU A 1 207 ? 9.387 -3.266 13.033 1.00 91.88 207 GLU A CA 1
ATOM 1624 C C . GLU A 1 207 ? 8.037 -3.998 12.899 1.00 91.88 207 GLU A C 1
ATOM 1626 O O . GLU A 1 207 ? 7.795 -4.988 13.608 1.00 91.88 207 GLU A O 1
ATOM 1631 N N . GLU A 1 208 ? 7.206 -3.558 11.954 1.00 93.69 208 GLU A N 1
ATOM 1632 C CA . GLU A 1 208 ? 5.954 -4.213 11.542 1.00 93.69 208 GLU A CA 1
ATOM 1633 C C . GLU A 1 208 ? 6.175 -5.405 10.580 1.00 93.69 208 GLU A C 1
ATOM 1635 O O . GLU A 1 208 ? 7.303 -5.862 10.362 1.00 93.69 208 GLU A O 1
ATOM 1640 N N . ASN A 1 209 ? 5.098 -6.042 10.093 1.00 90.94 209 ASN A N 1
ATOM 1641 C CA . ASN A 1 209 ? 5.190 -7.364 9.458 1.00 90.94 209 ASN A CA 1
ATOM 1642 C C . ASN A 1 209 ? 5.861 -7.369 8.074 1.00 90.94 209 ASN A C 1
ATOM 1644 O O . ASN A 1 209 ? 6.572 -8.333 7.747 1.00 90.94 209 ASN A O 1
ATOM 1648 N N . ALA A 1 210 ? 5.698 -6.308 7.289 1.00 92.88 210 ALA A N 1
ATOM 1649 C CA . ALA A 1 210 ? 6.363 -6.145 6.010 1.00 92.88 210 ALA A CA 1
ATOM 1650 C C . ALA A 1 210 ? 7.740 -5.500 6.204 1.00 92.88 210 ALA A C 1
ATOM 1652 O O . ALA A 1 210 ? 8.687 -5.917 5.533 1.00 92.88 210 ALA A O 1
ATOM 1653 N N . ASP A 1 211 ? 7.876 -4.593 7.166 1.00 94.69 211 ASP A N 1
ATOM 1654 C CA . ASP A 1 211 ? 9.112 -4.004 7.687 1.00 94.69 211 ASP A CA 1
ATOM 1655 C C . ASP A 1 211 ? 10.215 -5.057 7.910 1.00 94.69 211 ASP A C 1
ATOM 1657 O O . ASP A 1 211 ? 11.269 -5.004 7.265 1.00 94.69 211 ASP A O 1
ATOM 1661 N N . LYS A 1 212 ? 9.925 -6.125 8.684 1.00 94.56 212 LYS A N 1
ATOM 1662 C CA . LYS A 1 212 ? 10.867 -7.244 8.971 1.00 94.56 212 LYS A CA 1
ATOM 1663 C C . LYS A 1 212 ? 11.462 -7.899 7.718 1.00 94.56 212 LYS A C 1
ATOM 1665 O O . LYS A 1 212 ? 12.432 -8.660 7.791 1.00 94.56 212 LYS A O 1
ATOM 1670 N N . CYS A 1 213 ? 10.810 -7.702 6.576 1.00 95.00 213 CYS A N 1
ATOM 1671 C CA . CYS A 1 213 ? 11.078 -8.356 5.308 1.00 95.00 213 CYS A CA 1
ATOM 1672 C C . CYS A 1 213 ? 11.279 -7.371 4.144 1.00 95.00 213 CYS A C 1
ATOM 1674 O O . CYS A 1 213 ? 11.441 -7.825 2.998 1.00 95.00 213 CYS A O 1
ATOM 1676 N N . ALA A 1 214 ? 11.311 -6.066 4.436 1.00 92.56 214 ALA A N 1
ATOM 1677 C CA . ALA A 1 214 ? 11.380 -4.970 3.482 1.00 92.56 214 ALA A CA 1
ATOM 1678 C C . ALA A 1 214 ? 12.538 -5.152 2.499 1.00 92.56 214 ALA A C 1
ATOM 1680 O O . ALA A 1 214 ? 13.623 -5.616 2.851 1.00 92.56 214 ALA A O 1
ATOM 1681 N N . TYR A 1 215 ? 12.291 -4.839 1.226 1.00 92.00 215 TYR A N 1
ATOM 1682 C CA . TYR A 1 215 ? 13.272 -4.965 0.138 1.00 92.00 215 TYR A CA 1
ATOM 1683 C C . TYR A 1 215 ? 13.857 -6.383 -0.076 1.00 92.00 215 TYR A C 1
ATOM 1685 O O . TYR A 1 215 ? 14.741 -6.568 -0.916 1.00 92.00 215 TYR A O 1
ATOM 1693 N N . THR A 1 216 ? 13.352 -7.422 0.610 1.00 94.25 216 THR A N 1
ATOM 1694 C CA . THR A 1 216 ? 13.792 -8.813 0.418 1.00 94.25 216 THR A CA 1
ATOM 1695 C C . THR A 1 216 ? 12.771 -9.618 -0.388 1.00 94.25 216 THR A C 1
ATOM 1697 O O . THR A 1 216 ? 11.608 -9.723 -0.014 1.00 94.25 216 THR A O 1
ATOM 1700 N N . TYR A 1 217 ? 13.198 -10.243 -1.490 1.00 93.88 217 TYR A N 1
ATOM 1701 C CA . TYR A 1 217 ? 12.274 -10.828 -2.482 1.00 93.88 217 TYR A CA 1
ATOM 1702 C C . TYR A 1 217 ? 12.326 -12.363 -2.597 1.00 93.88 217 TYR A C 1
ATOM 1704 O O . TYR A 1 217 ? 11.513 -12.956 -3.304 1.00 93.88 217 TYR A O 1
ATOM 1712 N N . 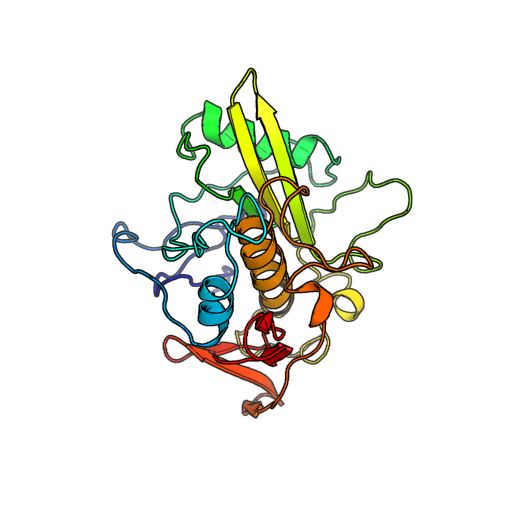GLY A 1 218 ? 13.239 -13.037 -1.890 1.00 92.88 218 GLY A N 1
ATOM 1713 C CA . GLY A 1 218 ? 13.382 -14.497 -1.954 1.00 92.88 218 GLY A CA 1
ATOM 1714 C C . GLY A 1 218 ? 13.887 -14.992 -3.317 1.00 92.88 218 GLY A C 1
ATOM 1715 O O . GLY A 1 218 ? 14.806 -14.412 -3.892 1.00 92.88 218 GLY A O 1
ATOM 1716 N N . THR A 1 219 ? 13.317 -16.087 -3.827 1.00 93.69 219 THR A N 1
ATOM 1717 C CA . THR A 1 219 ? 13.695 -16.659 -5.129 1.00 93.69 219 THR A CA 1
ATOM 1718 C C . THR A 1 219 ? 13.217 -15.777 -6.282 1.00 93.69 219 THR A C 1
ATOM 1720 O O . THR A 1 219 ? 12.020 -15.558 -6.450 1.00 93.69 219 THR A O 1
ATOM 1723 N N . LEU A 1 220 ? 14.159 -15.316 -7.108 1.00 95.06 220 LEU A N 1
ATOM 1724 C CA . LEU A 1 220 ? 13.884 -14.499 -8.287 1.00 95.06 220 LEU A CA 1
ATOM 1725 C C . LEU A 1 220 ? 13.933 -15.321 -9.576 1.00 95.06 220 LEU A C 1
ATOM 1727 O O . LEU A 1 220 ? 14.863 -16.089 -9.820 1.00 95.06 220 LEU A O 1
ATOM 1731 N N . TYR A 1 221 ? 12.967 -15.056 -10.443 1.00 96.06 221 TYR A N 1
ATOM 1732 C CA . TYR A 1 221 ? 12.898 -15.483 -11.833 1.00 96.06 221 TYR A CA 1
ATOM 1733 C C . TYR A 1 221 ? 13.022 -14.255 -12.746 1.00 96.06 221 TYR A C 1
ATOM 1735 O O . TYR A 1 221 ? 12.889 -13.114 -12.296 1.00 96.06 221 TYR A O 1
ATOM 1743 N N . ARG A 1 222 ? 13.258 -14.470 -14.046 1.00 97.25 222 ARG A N 1
ATOM 1744 C CA . ARG A 1 222 ? 13.284 -13.399 -15.055 1.00 97.25 222 ARG A CA 1
ATOM 1745 C C . ARG A 1 222 ? 12.356 -13.692 -16.226 1.00 97.25 222 ARG A C 1
ATOM 1747 O O . ARG A 1 222 ? 12.225 -14.836 -16.656 1.00 97.25 222 ARG A O 1
ATOM 1754 N N . LEU A 1 223 ? 11.724 -12.643 -16.742 1.00 95.81 223 LEU A N 1
ATOM 1755 C CA . LEU A 1 223 ? 11.009 -12.657 -18.018 1.00 95.81 223 LEU A CA 1
ATOM 1756 C C . LEU A 1 223 ? 11.980 -12.448 -19.192 1.00 95.81 223 LEU A C 1
ATOM 1758 O O . LEU A 1 223 ? 13.121 -12.023 -19.014 1.00 95.81 223 LEU A O 1
ATOM 1762 N N . SER A 1 224 ? 11.508 -12.691 -20.416 1.00 96.31 224 SER A N 1
ATOM 1763 C CA . SER A 1 224 ? 12.296 -12.519 -21.647 1.00 96.31 224 SER A CA 1
ATOM 1764 C C . SER A 1 224 ? 12.728 -11.074 -21.934 1.00 96.31 224 SER A C 1
ATOM 1766 O O . SER A 1 224 ? 13.673 -10.872 -22.689 1.00 96.31 224 SER A O 1
ATOM 1768 N N . ASN A 1 225 ? 12.085 -10.074 -21.321 1.00 94.75 225 ASN A N 1
ATOM 1769 C CA . ASN A 1 225 ? 12.519 -8.673 -21.364 1.00 94.75 225 ASN A CA 1
ATOM 1770 C C . ASN A 1 225 ? 13.526 -8.304 -20.254 1.00 94.75 225 ASN A C 1
ATOM 1772 O O . ASN A 1 225 ? 13.867 -7.135 -20.123 1.00 94.75 225 ASN A O 1
ATOM 1776 N N . GLY A 1 226 ? 13.979 -9.268 -19.444 1.00 96.69 226 GLY A N 1
ATOM 1777 C CA . GLY A 1 226 ? 14.936 -9.068 -18.350 1.00 96.69 226 GLY A CA 1
ATOM 1778 C C . GLY A 1 226 ? 14.316 -8.717 -16.993 1.00 96.69 226 GLY A C 1
ATOM 1779 O O . GLY A 1 226 ? 15.014 -8.816 -15.986 1.00 96.69 226 GLY A O 1
ATOM 1780 N N . ALA A 1 227 ? 13.024 -8.369 -16.944 1.00 96.19 227 ALA A N 1
ATOM 1781 C CA . ALA A 1 227 ? 12.318 -8.031 -15.709 1.00 96.19 227 ALA A CA 1
ATOM 1782 C C . ALA A 1 227 ? 12.341 -9.176 -14.688 1.00 96.19 227 ALA A C 1
ATOM 1784 O O . ALA A 1 227 ? 12.073 -10.330 -15.040 1.00 96.19 227 ALA A O 1
ATOM 1785 N N . HIS A 1 228 ? 12.595 -8.846 -13.422 1.00 96.56 228 HIS A N 1
ATOM 1786 C CA . HIS A 1 228 ? 12.554 -9.797 -12.316 1.00 96.56 228 HIS A CA 1
ATOM 1787 C C . HIS A 1 228 ? 11.124 -9.986 -11.803 1.00 96.56 228 HIS A C 1
ATOM 1789 O O . HIS A 1 228 ? 10.327 -9.044 -11.794 1.00 96.56 228 HIS A O 1
ATOM 1795 N N . TYR A 1 229 ? 10.819 -11.197 -11.341 1.00 93.69 229 TYR A N 1
ATOM 1796 C CA . TYR A 1 229 ? 9.587 -11.532 -10.629 1.00 93.69 229 TYR A CA 1
ATOM 1797 C C . TYR A 1 229 ? 9.836 -12.686 -9.645 1.00 93.69 229 TYR A C 1
ATOM 1799 O O . TYR A 1 229 ? 10.724 -13.505 -9.871 1.00 93.69 229 TYR A O 1
ATOM 1807 N N . ASN A 1 230 ? 9.057 -12.775 -8.568 1.00 91.94 230 ASN A N 1
ATOM 1808 C CA . ASN A 1 230 ? 9.091 -13.873 -7.595 1.00 91.94 230 ASN A CA 1
ATOM 1809 C C . ASN A 1 230 ? 7.744 -14.601 -7.439 1.00 91.94 230 ASN A C 1
ATOM 1811 O O . ASN A 1 230 ? 7.719 -15.726 -6.947 1.00 91.94 230 ASN A O 1
ATOM 1815 N N . MET A 1 231 ? 6.633 -14.018 -7.904 1.00 85.25 231 MET A N 1
ATOM 1816 C CA . MET A 1 231 ? 5.325 -14.681 -7.904 1.00 85.25 231 MET A CA 1
ATOM 1817 C C . MET A 1 231 ? 4.538 -14.443 -9.200 1.00 85.25 231 MET A C 1
ATOM 1819 O O . MET A 1 231 ? 4.738 -13.451 -9.905 1.00 85.25 231 MET A O 1
ATOM 1823 N N . VAL A 1 232 ? 3.622 -15.365 -9.511 1.00 80.62 232 VAL A N 1
ATOM 1824 C CA . VAL A 1 232 ? 2.711 -15.294 -10.665 1.00 80.62 232 VAL A CA 1
ATOM 1825 C C . VAL A 1 232 ? 1.277 -15.492 -10.186 1.00 80.62 232 VAL A C 1
ATOM 1827 O O . VAL A 1 232 ? 0.977 -16.465 -9.500 1.00 80.62 232 VAL A O 1
ATOM 1830 N N . VAL A 1 233 ? 0.378 -14.579 -10.556 1.00 72.38 233 VAL A N 1
ATOM 1831 C CA . VAL A 1 233 ? -1.042 -14.597 -10.156 1.00 72.38 233 VAL A CA 1
ATOM 1832 C C . VAL A 1 233 ? -1.899 -14.090 -11.313 1.00 72.38 233 VAL A C 1
ATOM 1834 O O . VAL A 1 233 ? -1.530 -13.129 -11.980 1.00 72.38 233 VAL A O 1
ATOM 1837 N N . GLY A 1 234 ? -3.035 -14.733 -11.600 1.00 69.69 234 GLY A N 1
ATOM 1838 C CA . GLY A 1 234 ? -3.908 -14.322 -12.713 1.00 69.69 234 GLY A CA 1
ATOM 1839 C C . GLY A 1 234 ? -3.232 -14.376 -14.095 1.00 69.69 234 GLY A C 1
ATOM 1840 O O . GLY A 1 234 ? -3.546 -13.563 -14.961 1.00 69.69 234 GLY A O 1
ATOM 1841 N N . GLY A 1 235 ? -2.263 -15.282 -14.291 1.00 73.38 235 GLY A N 1
ATOM 1842 C CA . GLY A 1 235 ? -1.483 -15.403 -15.535 1.00 73.38 235 GLY A CA 1
ATOM 1843 C C . GLY A 1 235 ? -0.436 -14.301 -15.746 1.00 73.38 235 GLY A C 1
ATOM 1844 O O . GLY A 1 235 ? -0.025 -14.054 -16.875 1.00 73.38 235 GLY A O 1
ATOM 1845 N N . SER A 1 236 ? -0.047 -13.615 -14.672 1.00 77.62 236 SER A N 1
ATOM 1846 C CA . SER A 1 236 ? 0.675 -12.341 -14.694 1.00 77.62 236 SER A CA 1
ATOM 1847 C C . SER A 1 236 ? 1.803 -12.328 -13.651 1.00 77.62 236 SER A C 1
ATOM 1849 O O . SER A 1 236 ? 1.676 -13.034 -12.655 1.00 77.62 236 SER A O 1
ATOM 1851 N N . ALA A 1 237 ? 2.896 -11.583 -13.862 1.00 84.00 237 ALA A N 1
ATOM 1852 C CA . ALA A 1 237 ? 4.152 -11.731 -13.104 1.00 84.00 237 ALA A CA 1
ATOM 1853 C C . ALA A 1 237 ? 4.485 -10.521 -12.212 1.00 84.00 237 ALA A C 1
ATOM 1855 O O . ALA A 1 237 ? 4.247 -9.380 -12.602 1.00 84.00 237 ALA A O 1
ATOM 1856 N N . TYR A 1 238 ? 5.063 -10.773 -11.032 1.00 84.00 238 TYR A N 1
ATOM 1857 C CA . TYR A 1 238 ? 5.208 -9.777 -9.964 1.00 84.00 238 TYR A CA 1
ATOM 1858 C C . TYR A 1 238 ? 6.514 -9.873 -9.199 1.00 84.00 238 TYR A C 1
ATOM 1860 O O . TYR A 1 238 ? 6.979 -10.974 -8.912 1.00 84.00 238 TYR A O 1
ATOM 1868 N N . LEU A 1 239 ? 7.032 -8.719 -8.788 1.00 91.31 239 LEU A N 1
ATOM 1869 C CA . LEU A 1 239 ? 8.132 -8.587 -7.843 1.00 91.31 239 LEU A CA 1
ATOM 1870 C C . LEU A 1 239 ? 7.600 -7.922 -6.567 1.00 91.31 239 LEU A C 1
ATOM 1872 O O . LEU A 1 239 ? 7.588 -6.699 -6.465 1.00 91.31 239 LEU A O 1
ATOM 1876 N N . ILE A 1 240 ? 7.113 -8.728 -5.624 1.00 90.62 240 ILE A N 1
ATOM 1877 C CA 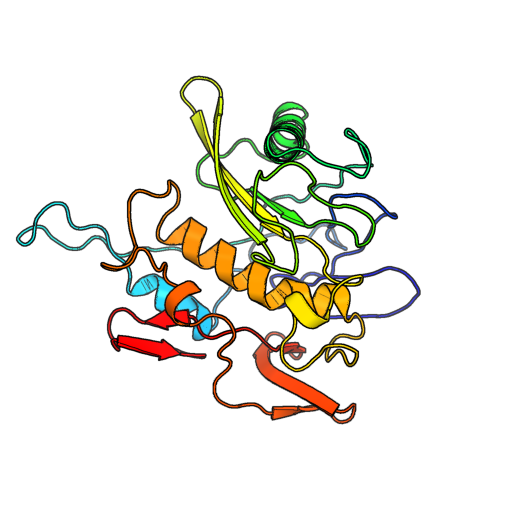. ILE A 1 240 ? 6.595 -8.250 -4.332 1.00 90.62 240 ILE A CA 1
ATOM 1878 C C . ILE A 1 240 ? 7.580 -8.664 -3.244 1.00 90.62 240 ILE A C 1
ATOM 1880 O O . ILE A 1 240 ? 8.080 -9.788 -3.294 1.00 90.62 240 ILE A O 1
ATOM 1884 N N . GLN A 1 241 ? 7.880 -7.807 -2.270 1.00 93.06 241 GLN A N 1
ATOM 1885 C CA . GLN A 1 241 ? 8.702 -8.219 -1.131 1.00 93.06 241 GLN A CA 1
ATOM 1886 C C . GLN A 1 241 ? 8.095 -9.420 -0.389 1.00 93.06 241 GLN A C 1
ATOM 1888 O O . GLN A 1 241 ? 6.927 -9.768 -0.559 1.00 93.06 241 GLN A O 1
ATOM 1893 N N . ARG A 1 242 ? 8.882 -10.064 0.464 1.00 93.31 242 ARG A N 1
ATOM 1894 C CA . ARG A 1 242 ? 8.379 -11.057 1.414 1.00 93.31 242 ARG A CA 1
ATOM 1895 C C . ARG A 1 242 ? 7.572 -10.369 2.521 1.00 93.31 242 ARG A C 1
ATOM 1897 O O . ARG A 1 242 ? 7.782 -9.190 2.792 1.00 93.31 242 ARG A O 1
ATOM 1904 N N . ASN A 1 243 ? 6.679 -11.124 3.150 1.00 91.94 243 ASN A N 1
ATOM 1905 C CA . ASN A 1 243 ? 6.046 -10.755 4.418 1.00 91.94 243 ASN A CA 1
ATOM 1906 C C . ASN A 1 243 ? 6.585 -11.684 5.520 1.00 91.94 243 ASN A C 1
ATOM 1908 O O . ASN A 1 243 ? 7.048 -12.794 5.215 1.00 91.94 243 ASN A O 1
ATOM 1912 N N . TRP A 1 244 ? 6.564 -11.244 6.774 1.00 93.31 244 TRP A N 1
ATOM 1913 C CA . TRP A 1 244 ? 6.872 -12.093 7.919 1.00 93.31 244 TRP A CA 1
ATOM 1914 C C . TRP A 1 244 ? 5.775 -13.147 8.103 1.00 93.31 244 TRP A C 1
ATOM 1916 O O . TRP A 1 244 ? 4.597 -12.884 7.887 1.00 93.31 244 TRP A O 1
ATOM 1926 N N . ASP A 1 245 ? 6.147 -14.361 8.499 1.00 91.06 245 ASP A N 1
ATOM 1927 C CA . ASP A 1 245 ? 5.199 -15.362 8.990 1.00 91.06 245 ASP A CA 1
ATOM 1928 C C . ASP A 1 245 ? 5.443 -15.567 10.489 1.00 91.06 245 ASP A C 1
ATOM 1930 O O . ASP A 1 245 ? 6.511 -16.034 10.900 1.00 91.06 245 ASP A O 1
ATOM 1934 N N . ALA A 1 246 ? 4.458 -15.220 11.323 1.00 87.56 246 ALA A N 1
ATOM 1935 C CA . ALA A 1 246 ? 4.614 -15.251 12.774 1.00 87.56 246 ALA A CA 1
ATOM 1936 C C . ALA A 1 246 ? 4.660 -16.677 13.361 1.00 87.56 246 ALA A C 1
ATOM 1938 O O . ALA A 1 246 ? 5.131 -16.847 14.487 1.00 87.56 246 ALA A O 1
ATOM 1939 N N . ASN A 1 247 ? 4.231 -17.705 12.618 1.00 88.62 247 ASN A N 1
ATOM 1940 C CA . ASN A 1 247 ? 4.347 -19.106 13.037 1.00 88.62 247 ASN A CA 1
ATOM 1941 C C . ASN A 1 247 ? 5.692 -19.722 12.621 1.00 88.62 247 ASN A C 1
ATOM 1943 O O . ASN A 1 247 ? 6.274 -20.490 13.386 1.00 88.62 247 ASN A O 1
ATOM 1947 N N . LEU A 1 248 ? 6.180 -19.401 11.420 1.00 90.44 248 LEU A N 1
ATOM 1948 C CA . LEU A 1 248 ? 7.443 -19.910 10.874 1.00 90.44 248 LEU A CA 1
ATOM 1949 C C . LEU A 1 248 ? 8.663 -19.075 11.296 1.00 90.44 248 LEU A C 1
ATOM 1951 O O . LEU A 1 248 ? 9.786 -19.545 11.129 1.00 90.44 248 LEU A O 1
ATOM 1955 N N . GLN A 1 249 ? 8.449 -17.866 11.830 1.00 91.69 249 GLN A N 1
ATOM 1956 C CA . GLN A 1 249 ? 9.485 -16.924 12.278 1.00 91.69 249 GLN A CA 1
ATOM 1957 C C . GLN A 1 249 ? 10.511 -16.604 11.173 1.00 91.69 249 GLN A C 1
ATOM 1959 O O . GLN A 1 249 ? 11.724 -16.608 11.391 1.00 91.69 249 GLN A O 1
ATOM 1964 N N . GLN A 1 250 ? 10.014 -16.368 9.955 1.00 92.69 250 GLN A N 1
ATOM 1965 C CA . GLN A 1 250 ? 10.833 -16.052 8.783 1.00 92.69 250 GLN A CA 1
ATOM 1966 C C . GLN A 1 250 ? 10.052 -15.270 7.720 1.00 92.69 250 GLN A C 1
ATOM 1968 O O . GLN A 1 250 ? 8.831 -15.367 7.618 1.00 92.69 250 GLN A O 1
ATOM 1973 N N . CYS A 1 251 ? 10.785 -14.570 6.855 1.00 93.88 251 CYS A N 1
ATOM 1974 C CA . CYS A 1 251 ? 10.242 -13.900 5.677 1.00 93.88 251 CYS A CA 1
ATOM 1975 C C . CYS A 1 251 ? 9.919 -14.879 4.537 1.00 93.88 251 CYS A C 1
ATOM 1977 O O . CYS A 1 251 ? 10.826 -15.538 4.009 1.00 93.88 251 CYS A O 1
ATOM 1979 N N . ALA A 1 252 ? 8.665 -14.896 4.077 1.00 88.50 252 ALA A N 1
ATOM 1980 C CA . ALA A 1 252 ? 8.158 -15.799 3.043 1.00 88.50 252 ALA A CA 1
ATOM 1981 C C . ALA A 1 252 ? 7.578 -15.065 1.813 1.00 88.50 252 ALA A C 1
ATOM 1983 O O . ALA A 1 252 ? 7.004 -13.984 1.916 1.00 88.50 252 ALA A O 1
ATOM 1984 N N . VAL A 1 253 ? 7.698 -15.683 0.628 1.00 77.94 253 VAL A N 1
ATOM 1985 C CA . VAL A 1 253 ? 6.879 -15.338 -0.564 1.00 77.94 253 VAL A CA 1
ATOM 1986 C C . VAL A 1 253 ? 5.575 -16.163 -0.574 1.00 77.94 253 VAL A C 1
ATOM 1988 O O . VAL A 1 253 ? 4.625 -15.859 -1.295 1.00 77.94 253 VAL A O 1
ATOM 1991 N N . SER A 1 254 ? 5.528 -17.230 0.228 1.00 62.66 254 SER A N 1
ATOM 1992 C CA . SER A 1 254 ? 4.438 -18.198 0.285 1.00 62.66 254 SER A CA 1
ATOM 1993 C C . SER A 1 254 ? 4.378 -18.913 1.636 1.00 62.66 254 SER A C 1
ATOM 1995 O O . SER A 1 254 ? 5.354 -19.578 1.990 1.00 62.66 254 SER A O 1
ATOM 1997 N N . ALA A 1 255 ? 3.228 -18.832 2.306 1.00 44.69 255 ALA A N 1
ATOM 1998 C CA . ALA A 1 255 ? 2.804 -19.696 3.408 1.00 44.69 255 ALA A CA 1
ATOM 1999 C C . ALA A 1 255 ? 1.626 -20.589 2.965 1.00 44.69 255 ALA A C 1
ATOM 2001 O O . ALA A 1 255 ? 0.686 -20.058 2.322 1.00 44.69 255 ALA A O 1
#

Foldseek 3Di:
DAFAADDDDWGWTDDLRFIWTDPDQFFFDTDTPDPPLDDRFDDDLLCCLQQLFFDAPDPPGDTHGDDDGDGDDAGDTDDQPVHQEDEPVVVVVVQVVCCVVPVGPPDQVDEAEGEGGQSHAYDYPDPDGDLPHDQKAKAWDDDPHRIHTYMYGYQCLVRLVSQDDQCSPNAQHPDRSVQSSVQVVVVRVSQCSQCVHLPGDDDPVRQHFVSVFPPAQPDWDADPSGDIFRDDDPNGGHRYTFTARNVVRDTDPGD

pLDDT: mean 76.58, std 20.38, range [27.36, 97.25]

Mean predicted aligned error: 8.95 Å

Nearest PDB structures (foldseek):
  1z0i-assembly1_A  TM=3.857E-01  e=3.406E+00  Homo sapiens
  4drz-assembly1_A  TM=6.008E-01  e=9.367E+00  Homo sapiens